Protein AF-A0A1Y5NC93-F1 (afdb_monomer)

Organism: NCBI:txid199

Structure (mmCIF, N/CA/C/O backbone):
data_AF-A0A1Y5NC93-F1
#
_entry.id   AF-A0A1Y5NC93-F1
#
loop_
_atom_site.group_PDB
_atom_site.id
_atom_site.type_symbol
_atom_site.label_atom_id
_atom_site.label_alt_id
_atom_site.label_comp_id
_atom_site.label_asym_id
_atom_site.label_entity_id
_atom_site.label_seq_id
_atom_site.pdbx_PDB_ins_code
_atom_site.Cartn_x
_atom_site.Cartn_y
_atom_site.Cartn_z
_atom_site.occupancy
_atom_site.B_iso_or_equiv
_atom_site.auth_seq_id
_atom_site.auth_comp_id
_atom_site.auth_asym_id
_atom_site.auth_atom_id
_atom_site.pdbx_PDB_model_num
ATOM 1 N N . MET A 1 1 ? -7.605 -12.395 3.137 1.00 84.75 1 MET A N 1
ATOM 2 C CA . MET A 1 1 ? -7.376 -11.177 2.322 1.00 84.75 1 MET A CA 1
ATOM 3 C C . MET A 1 1 ? -7.924 -11.419 0.935 1.00 84.75 1 MET A C 1
ATOM 5 O O . MET A 1 1 ? -7.635 -12.469 0.374 1.00 84.75 1 MET A O 1
ATOM 9 N N . LYS A 1 2 ? -8.726 -10.489 0.418 1.00 86.81 2 LYS A N 1
ATOM 10 C CA . LYS A 1 2 ? -9.238 -10.529 -0.960 1.00 86.81 2 LYS A CA 1
ATOM 11 C C . LYS A 1 2 ? -8.462 -9.517 -1.796 1.00 86.81 2 LYS A C 1
ATOM 13 O O . LYS A 1 2 ? -8.160 -8.441 -1.290 1.00 86.81 2 LYS A O 1
ATOM 18 N N . THR A 1 3 ? -8.159 -9.859 -3.044 1.00 87.06 3 THR A N 1
ATOM 19 C CA . THR A 1 3 ? -7.378 -9.010 -3.953 1.00 87.06 3 THR A CA 1
ATOM 20 C C . THR A 1 3 ? -8.184 -8.718 -5.210 1.00 87.06 3 THR A C 1
ATOM 22 O O . THR A 1 3 ? -8.740 -9.635 -5.814 1.00 87.06 3 THR A O 1
ATOM 25 N N . PHE A 1 4 ? -8.207 -7.456 -5.619 1.00 86.06 4 PHE A N 1
ATOM 26 C CA . PHE A 1 4 ? -8.817 -6.970 -6.852 1.00 86.06 4 PHE A CA 1
ATOM 27 C C . PHE A 1 4 ? -7.767 -6.206 -7.650 1.00 86.06 4 PHE A C 1
ATOM 29 O O . PHE A 1 4 ? -6.910 -5.545 -7.070 1.00 86.06 4 PHE A O 1
ATOM 36 N N . TYR A 1 5 ? -7.809 -6.297 -8.973 1.00 84.50 5 TYR A N 1
ATOM 37 C CA . TYR A 1 5 ? -6.873 -5.587 -9.835 1.00 84.50 5 TYR A CA 1
ATOM 38 C C . TYR A 1 5 ? -7.478 -5.371 -11.222 1.00 84.50 5 TYR A C 1
ATOM 40 O O . TYR A 1 5 ? -8.347 -6.135 -11.648 1.00 84.50 5 TYR A O 1
ATOM 48 N N . ASN A 1 6 ? -7.023 -4.335 -11.925 1.00 81.44 6 ASN A N 1
ATOM 49 C CA . ASN A 1 6 ? -7.376 -4.115 -13.327 1.00 81.44 6 ASN A CA 1
ATOM 50 C C . ASN A 1 6 ? -6.384 -4.813 -14.276 1.00 81.44 6 ASN A C 1
ATOM 52 O O . ASN A 1 6 ? -5.332 -5.294 -13.858 1.00 81.44 6 ASN A O 1
ATOM 56 N N . ASP A 1 7 ? -6.703 -4.869 -15.572 1.00 78.75 7 ASP A N 1
ATOM 57 C CA . ASP A 1 7 ? -5.861 -5.565 -16.554 1.00 78.75 7 ASP A CA 1
ATOM 58 C C . ASP A 1 7 ? -4.426 -5.026 -16.616 1.00 78.75 7 ASP A C 1
ATOM 60 O O . ASP A 1 7 ? -3.494 -5.813 -16.774 1.00 78.75 7 ASP A O 1
ATOM 64 N N . GLN A 1 8 ? -4.235 -3.719 -16.408 1.00 78.69 8 GLN A N 1
ATOM 65 C CA . GLN A 1 8 ? -2.906 -3.103 -16.410 1.00 78.69 8 GLN A CA 1
ATOM 66 C C . GLN A 1 8 ? -2.047 -3.519 -15.219 1.00 78.69 8 GLN A C 1
ATOM 68 O O . GLN A 1 8 ? -0.827 -3.520 -15.312 1.00 78.69 8 GLN A O 1
ATOM 73 N N . ALA A 1 9 ? -2.648 -3.922 -14.106 1.00 83.19 9 ALA A N 1
ATOM 74 C CA . ALA A 1 9 ? -1.903 -4.412 -12.957 1.00 83.19 9 ALA A CA 1
ATOM 75 C C . ALA A 1 9 ? -1.469 -5.882 -13.080 1.00 83.19 9 ALA A C 1
ATOM 77 O O . ALA A 1 9 ? -0.611 -6.314 -12.308 1.00 83.19 9 ALA A O 1
ATOM 78 N N . LYS A 1 10 ? -2.008 -6.656 -14.037 1.00 83.81 10 LYS A N 1
ATOM 79 C CA . LYS A 1 10 ? -1.714 -8.097 -14.182 1.00 83.81 10 LYS A CA 1
ATOM 80 C C . LYS A 1 10 ? -0.213 -8.421 -14.186 1.00 83.81 10 LYS A C 1
ATOM 82 O O . LYS A 1 10 ? 0.178 -9.306 -13.423 1.00 83.81 10 LYS A O 1
ATOM 87 N N . PRO A 1 11 ? 0.646 -7.727 -14.957 1.00 82.88 11 PRO A N 1
ATOM 88 C CA . PRO A 1 11 ? 2.069 -8.068 -15.001 1.00 82.88 11 PRO A CA 1
ATOM 89 C C . PRO A 1 11 ? 2.825 -7.684 -13.720 1.00 82.88 11 PRO A C 1
ATOM 91 O O . PRO A 1 11 ? 3.913 -8.198 -13.473 1.00 82.88 11 PRO A O 1
ATOM 94 N N . LEU A 1 12 ? 2.249 -6.817 -12.879 1.00 86.44 12 LEU A N 1
ATOM 95 C CA . LEU A 1 12 ? 2.847 -6.395 -11.612 1.00 86.44 12 LEU A CA 1
ATOM 96 C C . LEU A 1 12 ? 2.587 -7.391 -10.476 1.00 86.44 12 LEU A C 1
ATOM 98 O O . LEU A 1 12 ? 3.334 -7.408 -9.501 1.00 86.44 12 LEU A O 1
ATOM 102 N N . LEU A 1 13 ? 1.573 -8.258 -10.590 1.00 87.62 13 LEU A N 1
ATOM 103 C CA . LEU A 1 13 ? 1.160 -9.175 -9.515 1.00 87.62 13 LEU A CA 1
ATOM 104 C C . LEU A 1 13 ? 2.290 -10.094 -9.018 1.00 87.62 13 LEU A C 1
ATOM 106 O O . LEU A 1 13 ? 2.282 -10.511 -7.856 1.00 87.62 13 LEU A O 1
ATOM 110 N N . LYS A 1 14 ? 3.301 -10.373 -9.850 1.00 87.44 14 LYS A N 1
ATOM 111 C CA . LYS A 1 14 ? 4.488 -11.147 -9.448 1.00 87.44 14 LYS A CA 1
ATOM 112 C C . LYS A 1 14 ? 5.263 -10.514 -8.282 1.00 87.44 14 LYS A C 1
ATOM 114 O O . LYS A 1 14 ? 5.840 -11.243 -7.477 1.00 87.44 14 LYS A O 1
ATOM 119 N N . PHE A 1 15 ? 5.233 -9.188 -8.148 1.00 88.44 15 PHE A N 1
ATOM 120 C CA . PHE A 1 15 ? 5.889 -8.465 -7.053 1.00 88.44 15 PHE A CA 1
ATOM 121 C C . PHE A 1 15 ? 5.062 -8.457 -5.768 1.00 88.44 15 PHE A C 1
ATOM 123 O O . PHE A 1 15 ? 5.605 -8.351 -4.676 1.00 88.44 15 PHE A O 1
ATOM 130 N N . PHE A 1 16 ? 3.748 -8.645 -5.880 1.00 88.50 16 PHE A N 1
ATOM 131 C CA . PHE A 1 16 ? 2.821 -8.632 -4.748 1.00 88.50 16 PH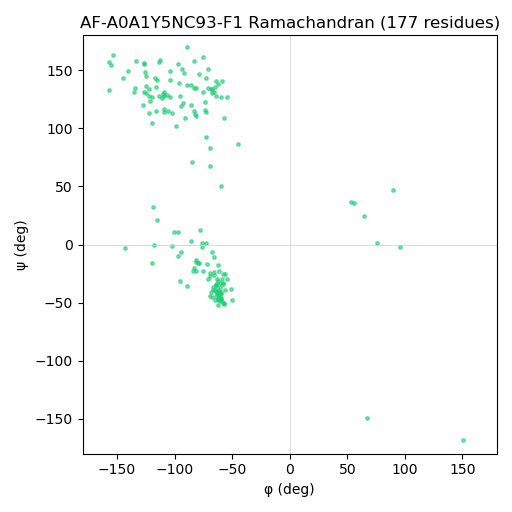E A CA 1
ATOM 132 C C . PHE A 1 16 ? 2.485 -10.033 -4.216 1.00 88.50 16 PHE A C 1
ATOM 134 O O . PHE A 1 16 ? 1.566 -10.213 -3.420 1.00 88.50 16 PHE A O 1
ATOM 141 N N . THR A 1 17 ? 3.209 -11.053 -4.668 1.00 77.06 17 THR A N 1
ATOM 142 C CA . THR A 1 17 ? 3.009 -12.450 -4.249 1.00 77.06 17 THR A CA 1
ATOM 143 C C . THR A 1 17 ? 4.248 -13.051 -3.588 1.00 77.06 17 THR A C 1
ATOM 145 O O . THR A 1 17 ? 4.144 -14.058 -2.887 1.00 77.06 17 THR A O 1
ATOM 148 N N . LYS A 1 18 ? 5.424 -12.429 -3.745 1.00 63.94 18 LYS A N 1
ATOM 149 C CA . LYS A 1 18 ? 6.681 -12.883 -3.138 1.00 63.94 18 LYS A CA 1
ATOM 150 C C . LYS A 1 18 ? 6.979 -12.088 -1.866 1.00 63.94 18 LYS A C 1
ATOM 152 O O . LYS A 1 18 ? 7.525 -11.002 -1.919 1.00 63.94 18 LYS A O 1
ATOM 157 N N . THR A 1 19 ? 6.721 -12.680 -0.704 1.00 57.53 19 THR A N 1
ATOM 158 C CA . THR A 1 19 ? 6.985 -12.088 0.627 1.00 57.53 19 THR A CA 1
ATOM 159 C C . THR A 1 19 ? 8.465 -12.021 1.036 1.00 57.53 19 THR A C 1
ATOM 161 O O . THR A 1 19 ? 8.776 -11.612 2.156 1.00 57.53 19 THR A O 1
ATOM 164 N N . LYS A 1 20 ? 9.392 -12.460 0.171 1.00 54.44 20 LYS A N 1
ATOM 165 C CA . LYS A 1 20 ? 10.770 -12.808 0.563 1.00 54.44 20 LYS A CA 1
ATOM 166 C C . LYS A 1 20 ? 11.829 -11.725 0.350 1.00 54.44 20 LYS A C 1
ATOM 168 O O . LYS A 1 20 ? 12.932 -11.929 0.849 1.00 54.44 20 LYS A O 1
ATOM 173 N N . SER A 1 21 ? 11.554 -10.612 -0.334 1.00 64.38 21 SER A N 1
ATOM 174 C CA . SER A 1 21 ? 12.546 -9.529 -0.393 1.00 64.38 21 SER A CA 1
ATOM 175 C C . SER A 1 21 ? 12.569 -8.773 0.934 1.00 64.38 21 SER A C 1
ATOM 177 O O . SER A 1 21 ? 11.528 -8.438 1.513 1.00 64.38 21 SER A O 1
ATOM 179 N N . GLU A 1 22 ? 13.763 -8.566 1.484 1.00 83.31 22 GLU A N 1
ATOM 180 C CA . GLU A 1 22 ? 13.952 -7.524 2.487 1.00 83.31 22 GLU A CA 1
ATOM 181 C C . GLU A 1 22 ? 13.643 -6.186 1.816 1.00 83.31 22 GLU A C 1
ATOM 183 O O . GLU A 1 22 ? 14.010 -6.000 0.661 1.00 83.31 22 GLU A O 1
ATOM 188 N N . LEU A 1 23 ? 12.942 -5.289 2.515 1.00 90.94 23 LEU A N 1
ATOM 189 C CA . LEU A 1 23 ? 12.752 -3.946 1.974 1.00 90.94 23 LEU A CA 1
ATOM 190 C C . LEU A 1 23 ? 14.125 -3.277 1.872 1.00 90.94 23 LEU A C 1
ATOM 192 O O . LEU A 1 23 ? 14.937 -3.439 2.783 1.00 90.94 23 LEU A O 1
ATOM 196 N N . VAL A 1 24 ? 14.401 -2.515 0.829 1.00 91.19 24 VAL A N 1
ATOM 197 C CA . VAL A 1 24 ? 15.597 -1.656 0.769 1.00 91.19 24 VAL A CA 1
ATOM 198 C C . VAL A 1 24 ? 15.266 -0.231 1.205 1.00 91.19 24 VAL A C 1
ATOM 200 O O . VAL A 1 24 ? 16.065 0.413 1.889 1.00 91.19 24 VAL A O 1
ATOM 203 N N . ASN A 1 25 ? 14.042 0.229 0.949 1.00 93.12 25 ASN A N 1
ATOM 204 C CA . ASN A 1 25 ? 13.597 1.570 1.294 1.00 93.12 25 ASN A CA 1
ATOM 205 C C . ASN A 1 25 ? 13.379 1.740 2.811 1.00 93.12 25 ASN A C 1
ATOM 207 O O . ASN A 1 25 ? 12.473 1.161 3.424 1.00 93.12 25 ASN A O 1
ATOM 211 N N . LEU A 1 26 ? 14.207 2.585 3.435 1.00 92.75 26 LEU A N 1
ATOM 212 C CA . LEU A 1 26 ? 14.193 2.820 4.884 1.00 92.75 26 LEU A CA 1
ATOM 213 C C . LEU A 1 26 ? 12.891 3.462 5.382 1.00 92.75 26 LEU A C 1
ATOM 215 O O . LEU A 1 26 ? 12.431 3.139 6.480 1.00 92.75 26 LEU A O 1
ATOM 219 N N . LYS A 1 27 ? 12.268 4.339 4.584 1.00 93.62 27 LYS A N 1
ATOM 220 C CA . LYS A 1 27 ? 10.978 4.960 4.926 1.00 93.62 27 LYS A CA 1
ATOM 221 C C . LYS A 1 27 ? 9.890 3.889 5.012 1.00 93.62 27 LYS A C 1
ATOM 223 O O . LYS A 1 27 ? 9.128 3.875 5.979 1.00 93.62 27 LYS A O 1
ATOM 228 N N . LEU A 1 28 ? 9.854 2.955 4.060 1.00 94.81 28 LEU A N 1
ATOM 229 C CA . LEU A 1 28 ? 8.912 1.832 4.088 1.00 94.81 28 LEU A CA 1
ATOM 230 C C . LEU A 1 28 ? 9.150 0.910 5.292 1.00 94.81 28 LEU A C 1
ATOM 232 O O . LEU A 1 28 ? 8.182 0.529 5.954 1.00 94.81 28 LEU A O 1
ATOM 236 N N . LYS A 1 29 ? 10.412 0.623 5.653 1.00 94.50 29 LYS A N 1
ATOM 237 C CA . LYS A 1 29 ? 10.737 -0.129 6.885 1.00 94.50 29 LYS A CA 1
ATOM 238 C C . LYS A 1 29 ? 10.174 0.546 8.134 1.00 94.50 29 LYS A C 1
ATOM 240 O O . LYS A 1 29 ? 9.477 -0.102 8.909 1.00 94.50 29 LYS A O 1
ATOM 245 N N . GLN A 1 30 ? 10.415 1.845 8.304 1.00 93.94 30 GLN A N 1
ATOM 246 C CA . GLN A 1 30 ? 9.954 2.596 9.478 1.00 93.94 30 GLN A CA 1
ATOM 247 C C . GLN A 1 30 ? 8.425 2.626 9.591 1.00 93.94 30 GLN A C 1
ATOM 249 O O . GLN A 1 30 ? 7.870 2.453 10.679 1.00 93.94 30 GLN A O 1
ATOM 254 N N . ILE A 1 31 ? 7.726 2.819 8.466 1.00 94.25 31 ILE A N 1
ATOM 255 C CA . ILE A 1 31 ? 6.259 2.765 8.430 1.00 94.25 31 ILE A CA 1
ATOM 256 C C . ILE A 1 31 ? 5.778 1.369 8.830 1.00 94.25 31 ILE A C 1
ATOM 258 O O . ILE A 1 31 ? 4.891 1.240 9.682 1.00 94.25 31 ILE A O 1
ATOM 262 N N . LEU A 1 32 ? 6.390 0.331 8.252 1.00 93.81 32 LEU A N 1
ATOM 263 C CA . LEU A 1 32 ? 6.057 -1.049 8.565 1.00 93.81 32 LEU A CA 1
ATOM 264 C C . LEU A 1 32 ? 6.283 -1.325 10.051 1.00 93.81 32 LEU A C 1
ATOM 266 O O . LEU A 1 32 ? 5.397 -1.879 10.683 1.00 93.81 32 LEU A O 1
ATOM 270 N N . GLU A 1 33 ? 7.400 -0.914 10.648 1.00 93.38 33 GLU A N 1
ATOM 271 C CA . GLU A 1 33 ? 7.701 -1.084 12.077 1.00 93.38 33 GLU A CA 1
ATOM 272 C C . GLU A 1 33 ? 6.677 -0.396 12.990 1.00 93.38 33 GLU A C 1
ATOM 274 O O . GLU A 1 33 ? 6.198 -1.027 13.940 1.00 93.38 33 GLU A O 1
ATOM 279 N N . GLY A 1 34 ? 6.262 0.830 12.658 1.00 92.75 34 GLY A N 1
ATOM 280 C CA . GLY A 1 34 ? 5.284 1.596 13.437 1.00 92.75 34 GLY A CA 1
ATOM 281 C C . GLY A 1 34 ? 3.901 0.939 13.519 1.00 92.75 34 GLY A C 1
ATOM 282 O O . GLY A 1 34 ? 3.275 0.934 14.585 1.00 92.75 34 GLY A O 1
ATOM 283 N N . GLY A 1 35 ? 3.433 0.338 12.423 1.00 91.81 35 GLY A N 1
ATOM 284 C CA . GLY A 1 35 ? 2.131 -0.331 12.359 1.00 91.81 35 GLY A CA 1
ATOM 285 C C . GLY A 1 35 ? 0.941 0.629 12.483 1.00 91.81 35 GLY A C 1
ATOM 286 O O . GLY A 1 35 ? 1.008 1.788 12.073 1.00 91.81 35 GLY A O 1
ATOM 287 N N . PHE A 1 36 ? -0.159 0.136 13.057 1.00 93.88 36 PHE A N 1
ATOM 288 C CA . PHE A 1 36 ? -1.471 0.788 13.002 1.00 93.88 36 PHE A CA 1
ATOM 289 C C . PHE A 1 36 ? -1.967 1.277 14.361 1.00 93.88 36 PHE A C 1
ATOM 291 O O . PHE A 1 36 ? -1.579 0.763 15.413 1.00 93.88 36 PHE A O 1
ATOM 298 N N . ILE A 1 37 ? -2.868 2.252 14.330 1.00 91.50 37 ILE A N 1
ATOM 299 C CA . ILE A 1 37 ? -3.677 2.674 15.469 1.00 91.50 37 ILE A CA 1
ATOM 300 C C . ILE A 1 37 ? -5.128 2.853 15.025 1.00 91.50 37 ILE A C 1
ATOM 302 O O . ILE A 1 37 ? -5.395 3.507 14.018 1.00 91.50 37 ILE A O 1
ATOM 306 N N . SER A 1 38 ? -6.052 2.275 15.792 1.00 90.00 38 SER A N 1
ATOM 307 C CA . SER A 1 38 ? -7.483 2.532 15.637 1.00 90.00 38 SER A CA 1
ATOM 308 C C . SER A 1 38 ? -7.883 3.776 16.439 1.00 90.00 38 SER A C 1
ATOM 310 O O . SER A 1 38 ? -7.407 4.007 17.560 1.00 90.00 38 SER A O 1
ATOM 312 N N . LYS A 1 39 ? -8.717 4.611 15.827 1.00 88.38 39 LYS A N 1
ATOM 313 C CA . LYS A 1 39 ? -9.325 5.820 16.381 1.00 88.38 39 LYS A CA 1
ATOM 314 C C . LYS A 1 39 ? -10.820 5.806 16.035 1.00 88.38 39 LYS A C 1
ATOM 316 O O . LYS A 1 39 ? -11.194 5.190 15.042 1.00 88.38 39 LYS A O 1
ATOM 321 N N . PRO A 1 40 ? -11.670 6.541 16.772 1.00 84.81 40 PRO A N 1
ATOM 322 C CA . PRO A 1 40 ? -13.076 6.703 16.394 1.00 84.81 40 PRO A CA 1
ATOM 323 C C . PRO A 1 40 ? -13.273 7.222 14.962 1.00 84.81 40 PRO A C 1
ATOM 325 O O . PRO A 1 40 ? -14.276 6.916 14.329 1.00 84.81 40 PRO A O 1
ATOM 328 N N . GLU A 1 41 ? -12.327 8.012 14.449 1.00 86.38 41 GLU A N 1
ATOM 329 C CA . GLU A 1 41 ? -12.380 8.591 13.107 1.00 86.38 41 GLU A CA 1
ATOM 330 C C . GLU A 1 41 ? -11.931 7.636 11.988 1.00 86.38 41 GLU A C 1
ATOM 332 O O . GLU A 1 41 ? -12.187 7.929 10.818 1.00 86.38 41 GLU A O 1
ATOM 337 N N . GLY A 1 42 ? -1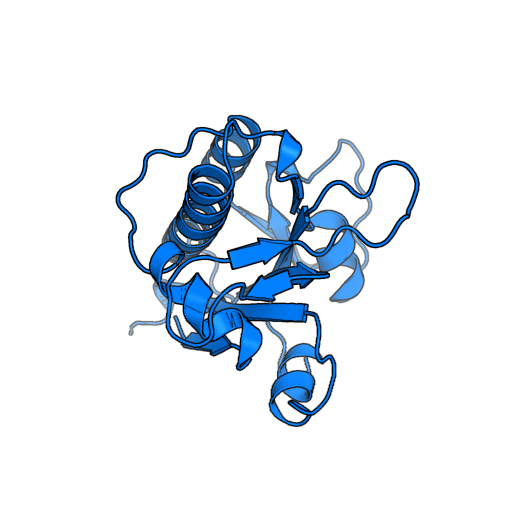1.257 6.529 12.319 1.00 88.62 42 GLY A N 1
ATOM 338 C CA . GLY A 1 42 ? -10.706 5.597 11.337 1.00 88.62 42 GLY A CA 1
ATOM 339 C C . GLY A 1 42 ? -9.448 4.864 11.803 1.00 88.62 42 GLY A C 1
ATOM 340 O O . GLY A 1 42 ? -9.054 4.912 12.972 1.00 88.62 42 GLY A O 1
ATOM 341 N N . ILE A 1 43 ? -8.790 4.196 10.858 1.00 90.44 43 ILE A N 1
ATOM 342 C CA . ILE A 1 43 ? -7.556 3.442 11.097 1.00 90.44 43 ILE A CA 1
ATOM 343 C C . ILE A 1 43 ? -6.401 4.174 10.435 1.00 90.44 43 ILE A C 1
ATOM 345 O O . ILE A 1 43 ? -6.435 4.487 9.247 1.00 90.44 43 ILE A O 1
ATOM 349 N N . PHE A 1 44 ? -5.347 4.427 11.206 1.00 92.00 44 PHE A N 1
ATOM 350 C CA . PHE A 1 44 ? -4.218 5.231 10.754 1.00 92.00 44 PHE A CA 1
ATOM 351 C C . PHE A 1 44 ? -2.890 4.504 10.920 1.00 92.00 44 PHE A C 1
ATOM 353 O O . PHE A 1 44 ? -2.685 3.741 11.871 1.00 92.00 44 PHE A O 1
ATOM 360 N N . LEU A 1 45 ? -1.952 4.791 10.020 1.00 93.44 45 LEU A N 1
ATOM 361 C CA . LEU A 1 45 ? -0.548 4.448 10.214 1.00 93.44 45 LEU A CA 1
ATOM 362 C C . LEU A 1 45 ? 0.014 5.289 11.360 1.00 93.44 45 LEU A C 1
ATOM 364 O O . LEU A 1 45 ? -0.109 6.514 11.355 1.00 93.44 45 LEU A O 1
ATOM 368 N N . LYS A 1 46 ? 0.688 4.667 12.332 1.00 92.31 46 LYS A N 1
ATOM 369 C CA . LYS A 1 46 ? 1.279 5.424 13.452 1.00 92.31 46 LYS A CA 1
ATOM 370 C C . LYS A 1 46 ? 2.306 6.450 12.975 1.00 92.31 46 LYS A C 1
ATOM 372 O O . LYS A 1 46 ? 2.370 7.545 13.525 1.00 92.31 46 LYS A O 1
ATOM 377 N N . SER A 1 47 ? 3.073 6.107 11.942 1.00 89.94 47 SER A N 1
ATOM 378 C CA . SER A 1 47 ? 4.080 6.976 11.321 1.00 89.94 47 SER A CA 1
ATOM 379 C C . SER A 1 47 ? 3.487 8.212 10.636 1.00 89.94 47 SER A C 1
ATOM 381 O O . SER A 1 47 ? 4.178 9.218 10.504 1.00 89.94 47 SER A O 1
ATOM 383 N N . ALA A 1 48 ? 2.216 8.167 10.228 1.00 84.00 48 ALA A N 1
ATOM 384 C CA . ALA A 1 48 ? 1.537 9.290 9.588 1.00 84.00 48 ALA A CA 1
ATOM 385 C C . ALA A 1 48 ? 1.041 10.355 10.583 1.00 84.00 48 ALA A C 1
ATOM 387 O O . ALA A 1 48 ? 0.723 11.483 10.200 1.00 84.00 48 ALA A O 1
ATOM 388 N N . ILE A 1 49 ? 0.968 10.028 11.876 1.00 84.81 49 ILE A N 1
ATOM 389 C CA . ILE A 1 49 ? 0.367 10.911 12.876 1.00 84.81 49 ILE A CA 1
ATOM 390 C C . ILE A 1 49 ? 1.369 11.973 13.321 1.00 84.81 49 ILE A C 1
ATOM 392 O O . ILE A 1 49 ? 2.337 11.705 14.032 1.00 84.81 49 ILE A O 1
ATOM 396 N N . ARG A 1 50 ? 1.082 13.227 12.969 1.00 83.06 50 ARG A N 1
ATOM 397 C CA . ARG A 1 50 ? 1.836 14.390 13.447 1.00 83.06 50 ARG A CA 1
ATOM 398 C C . ARG A 1 50 ? 1.349 14.853 14.821 1.00 83.06 50 ARG A C 1
ATOM 400 O O . ARG A 1 50 ? 0.204 14.643 15.229 1.00 83.06 50 ARG A O 1
ATOM 407 N N . LYS A 1 51 ? 2.212 15.567 15.546 1.00 78.81 51 LYS A N 1
ATOM 408 C CA . LYS A 1 51 ? 1.831 16.229 16.803 1.00 78.81 51 LYS A CA 1
ATOM 409 C C . LYS A 1 51 ? 0.707 17.238 16.525 1.00 78.81 51 LYS A C 1
ATOM 411 O O . LYS A 1 51 ? 0.877 18.114 15.685 1.00 78.81 51 LYS A O 1
ATOM 416 N N . ARG A 1 52 ? -0.406 17.142 17.268 1.00 77.44 52 ARG A N 1
ATOM 417 C CA . ARG A 1 52 ? -1.636 17.951 17.084 1.00 77.44 52 ARG A CA 1
ATOM 418 C C . ARG A 1 52 ? -2.360 17.712 15.750 1.00 77.44 52 ARG A C 1
ATOM 420 O O . ARG A 1 52 ? -3.085 18.595 15.295 1.00 77.44 52 ARG A O 1
ATOM 427 N N . GLN A 1 53 ? -2.179 16.540 15.138 1.00 82.62 53 GLN A N 1
ATOM 428 C CA . GLN A 1 53 ? -2.949 16.152 13.961 1.00 82.62 53 GLN A CA 1
ATOM 429 C C . GLN A 1 53 ? -4.450 16.259 14.257 1.00 82.62 53 GLN A C 1
ATOM 431 O O . GLN A 1 53 ? -4.929 15.719 15.256 1.00 82.62 53 GLN A O 1
ATOM 436 N N . LYS A 1 54 ? -5.177 16.980 13.400 1.00 78.88 54 LYS A N 1
ATOM 437 C CA . LYS A 1 54 ? -6.640 17.008 13.437 1.00 78.88 54 LYS A CA 1
ATOM 438 C C . LYS A 1 54 ? -7.159 15.792 12.680 1.00 78.88 54 LYS A C 1
ATOM 440 O O . LYS A 1 54 ? -6.663 15.498 11.593 1.00 78.88 54 LYS A O 1
ATOM 445 N N . PHE A 1 55 ? -8.137 15.120 13.269 1.00 81.75 55 PHE A N 1
ATOM 446 C CA . PHE A 1 55 ? -8.853 14.012 12.656 1.00 81.75 55 PHE A CA 1
ATOM 447 C C . PHE A 1 55 ? -10.282 14.477 12.384 1.00 81.75 55 PHE A C 1
ATOM 449 O O . PHE A 1 55 ? -10.943 15.004 13.278 1.00 81.75 55 PHE A O 1
ATOM 456 N N . GLU A 1 56 ? -10.733 14.341 11.141 1.00 79.19 56 GLU A N 1
ATOM 457 C CA . GLU A 1 56 ? -12.134 14.548 10.787 1.00 79.19 56 GLU A CA 1
ATOM 458 C C . GLU A 1 56 ? -12.888 13.227 10.925 1.00 79.19 56 GLU A C 1
ATOM 460 O O . GLU A 1 56 ? -12.393 12.182 10.499 1.00 79.19 56 GLU A O 1
ATOM 465 N N . GLN A 1 57 ? -14.087 13.272 11.503 1.00 73.25 57 GLN A N 1
ATOM 466 C CA . GLN A 1 57 ? -14.902 12.078 11.710 1.00 73.25 57 GLN A CA 1
ATOM 467 C C . GLN A 1 57 ? -15.386 11.481 10.386 1.00 73.25 57 GLN A C 1
ATOM 469 O O . GLN A 1 57 ? -15.931 12.192 9.542 1.00 73.25 57 GLN A O 1
ATOM 474 N N . ASN A 1 58 ? -15.250 10.156 10.267 1.00 63.91 58 ASN A N 1
ATOM 475 C CA . ASN A 1 58 ? -15.951 9.303 9.303 1.00 63.91 58 ASN A CA 1
ATOM 476 C C . ASN A 1 58 ? -15.844 9.729 7.829 1.00 63.91 58 ASN A C 1
ATOM 478 O O . ASN A 1 58 ? -16.797 9.569 7.068 1.00 63.91 58 ASN A O 1
ATOM 482 N N . LYS A 1 59 ? -14.684 10.242 7.400 1.00 70.06 59 LYS A N 1
ATOM 483 C CA . LYS A 1 59 ? -14.412 10.539 5.985 1.00 70.06 59 LYS A CA 1
ATOM 484 C C . LYS A 1 59 ? -13.269 9.684 5.448 1.00 70.06 59 LYS A C 1
ATOM 486 O O . LYS A 1 59 ? -12.116 9.912 5.814 1.00 70.06 59 LYS A O 1
ATOM 491 N N . THR A 1 60 ? -13.568 8.808 4.485 1.00 72.25 60 THR A N 1
ATOM 492 C CA . THR A 1 60 ? -12.572 8.031 3.721 1.00 72.25 60 THR A CA 1
ATOM 493 C C . THR A 1 60 ? -11.475 8.931 3.138 1.00 72.25 60 THR A C 1
ATOM 495 O O . THR A 1 60 ? -10.295 8.600 3.199 1.00 72.25 60 THR A O 1
ATOM 498 N N . GLN A 1 61 ? -11.831 10.132 2.669 1.00 72.62 61 GLN A N 1
ATOM 499 C CA . GLN A 1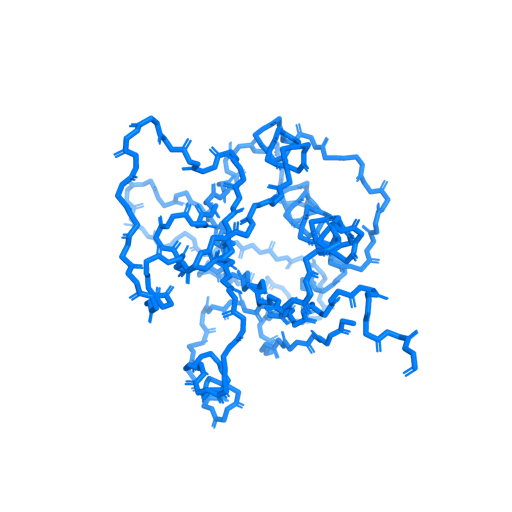 61 ? -10.872 11.106 2.136 1.00 72.62 61 GLN A CA 1
ATOM 500 C C . GLN A 1 61 ? -9.867 11.624 3.183 1.00 72.62 61 GLN A C 1
ATOM 502 O O . GLN A 1 61 ? -8.714 11.895 2.842 1.00 72.62 61 GLN A O 1
ATOM 507 N N . ASN A 1 62 ? -10.277 11.758 4.450 1.00 77.25 62 ASN A N 1
ATOM 508 C CA . ASN A 1 62 ? -9.372 12.159 5.529 1.00 77.25 62 ASN A CA 1
ATOM 509 C C . ASN A 1 62 ? -8.356 11.043 5.817 1.00 77.25 62 ASN A C 1
ATOM 511 O O . ASN A 1 62 ? -7.161 11.309 5.919 1.00 77.25 62 ASN A O 1
ATOM 515 N N . GLU A 1 63 ? -8.809 9.788 5.875 1.00 80.75 63 GLU A N 1
ATOM 516 C CA . GLU A 1 63 ? -7.909 8.635 5.998 1.00 80.75 63 GLU A CA 1
ATOM 517 C C . GLU A 1 63 ? -6.965 8.515 4.804 1.00 80.75 63 GLU A C 1
ATOM 519 O O . GLU A 1 63 ? -5.774 8.330 5.019 1.00 80.75 63 GLU A O 1
ATOM 524 N N . TRP A 1 64 ? -7.440 8.704 3.567 1.00 79.00 64 TRP A N 1
ATOM 525 C CA . TRP A 1 64 ? -6.561 8.731 2.392 1.00 79.00 64 TRP A CA 1
ATOM 526 C C . TRP A 1 64 ? -5.490 9.802 2.515 1.00 79.00 64 TRP A C 1
ATOM 528 O O . TRP A 1 64 ? -4.317 9.499 2.357 1.00 79.00 64 TRP A O 1
ATOM 538 N N . SER A 1 65 ? -5.883 11.033 2.839 1.00 78.06 65 SER A N 1
ATOM 539 C CA . SER A 1 65 ? -4.945 12.157 2.915 1.00 78.06 65 SER A CA 1
ATOM 540 C C . SER A 1 65 ? -3.872 11.947 3.985 1.00 78.06 65 SER A C 1
ATOM 542 O O . SER A 1 65 ? -2.754 12.433 3.843 1.00 78.06 65 SER A O 1
ATOM 544 N N . LEU A 1 66 ? -4.204 11.240 5.069 1.00 84.12 66 LEU A N 1
ATOM 545 C CA . LEU A 1 66 ? -3.271 10.971 6.161 1.00 84.12 66 LEU A CA 1
ATOM 546 C C . LEU A 1 66 ? -2.459 9.691 5.948 1.00 84.12 66 LEU A C 1
ATOM 548 O O . LEU A 1 66 ? -1.288 9.663 6.306 1.00 84.12 66 LEU A O 1
ATOM 552 N N . ASN A 1 67 ? -3.043 8.651 5.359 1.00 90.50 67 ASN A N 1
ATOM 553 C CA . ASN A 1 67 ? -2.398 7.353 5.166 1.00 90.50 67 ASN A CA 1
ATOM 554 C C . ASN A 1 67 ? -1.854 7.139 3.747 1.00 90.50 67 ASN A C 1
ATOM 556 O O . ASN A 1 67 ? -1.510 6.009 3.400 1.00 90.50 67 ASN A O 1
ATOM 560 N N . GLU A 1 68 ? -1.798 8.173 2.911 1.00 91.25 68 GLU A N 1
ATOM 561 C CA . GLU A 1 68 ? -1.170 8.076 1.598 1.00 91.25 68 GLU A CA 1
ATOM 562 C C . GLU A 1 68 ? 0.353 8.020 1.741 1.00 91.25 68 GLU A C 1
ATOM 564 O O . GLU A 1 68 ? 1.000 8.911 2.297 1.00 91.25 68 GLU A O 1
ATOM 569 N N . ILE A 1 69 ? 0.931 6.954 1.201 1.00 92.38 69 ILE A N 1
ATOM 570 C CA . ILE A 1 69 ? 2.368 6.797 1.043 1.00 92.38 69 ILE A CA 1
ATOM 571 C C . ILE A 1 69 ? 2.660 6.914 -0.442 1.00 92.38 69 ILE A C 1
ATOM 573 O O . ILE A 1 69 ? 2.231 6.077 -1.234 1.00 92.38 69 ILE A O 1
ATOM 577 N N . VAL A 1 70 ? 3.422 7.942 -0.795 1.00 90.94 70 VAL A N 1
ATOM 578 C CA . VAL A 1 70 ? 4.004 8.080 -2.128 1.00 90.94 70 VAL A CA 1
ATOM 579 C C . VAL A 1 70 ? 5.425 7.530 -2.087 1.00 90.94 70 VAL A C 1
ATOM 581 O O . VAL A 1 70 ? 6.209 7.895 -1.196 1.00 90.94 70 VAL A O 1
ATOM 584 N N . VAL A 1 71 ? 5.720 6.622 -3.011 1.00 90.81 71 VAL A N 1
ATOM 585 C CA . VAL A 1 71 ? 7.040 6.016 -3.215 1.00 90.81 71 VAL A CA 1
ATOM 586 C C . VAL A 1 71 ? 7.463 6.327 -4.634 1.00 90.81 71 VAL A C 1
ATOM 588 O O . VAL A 1 71 ? 6.728 5.995 -5.560 1.00 90.81 71 VAL A O 1
ATOM 591 N N . PHE A 1 72 ? 8.614 6.962 -4.800 1.00 89.00 72 PHE A N 1
ATOM 592 C CA . PHE A 1 72 ? 9.114 7.350 -6.112 1.00 89.00 72 PHE A CA 1
ATOM 593 C C . PHE A 1 72 ? 10.093 6.309 -6.659 1.00 89.00 72 PHE A C 1
ATOM 595 O O . PHE A 1 72 ? 10.937 5.812 -5.920 1.00 89.00 72 PHE A O 1
ATOM 602 N N . GLU A 1 73 ? 10.016 6.003 -7.954 1.00 87.88 73 GLU A N 1
ATOM 603 C CA . GLU A 1 73 ? 10.953 5.089 -8.626 1.00 87.88 73 GLU A CA 1
ATOM 604 C C . GLU A 1 73 ? 12.397 5.606 -8.543 1.00 87.88 73 GLU A C 1
ATOM 606 O O . GLU A 1 73 ? 13.320 4.815 -8.389 1.00 87.88 73 GLU A O 1
ATOM 611 N N . SER A 1 74 ? 12.599 6.930 -8.558 1.00 86.50 74 SER A N 1
ATOM 612 C CA . SER A 1 74 ? 13.928 7.551 -8.437 1.00 86.50 74 SER A CA 1
ATOM 613 C C . SER A 1 74 ? 14.608 7.337 -7.081 1.00 86.50 74 SER A C 1
ATOM 615 O O . SER A 1 74 ? 15.792 7.637 -6.945 1.00 86.50 74 SER A O 1
ATOM 617 N N . GLU A 1 75 ? 13.889 6.820 -6.078 1.00 89.56 75 GLU A N 1
ATOM 618 C CA . GLU A 1 75 ? 14.470 6.405 -4.794 1.00 89.56 75 GLU A CA 1
ATOM 619 C C . GLU A 1 75 ? 15.221 5.060 -4.889 1.00 89.56 75 GLU A C 1
ATOM 621 O O . GLU A 1 75 ? 15.785 4.622 -3.886 1.00 89.56 75 GLU A O 1
ATOM 626 N N . TYR A 1 76 ? 15.228 4.407 -6.058 1.00 88.88 76 TYR A N 1
ATOM 627 C CA . TYR A 1 76 ? 15.771 3.063 -6.277 1.00 88.88 76 TYR A CA 1
ATOM 628 C C . TYR A 1 76 ? 16.782 3.042 -7.424 1.00 88.88 76 TYR A C 1
ATOM 630 O O . TYR A 1 76 ? 16.743 3.872 -8.333 1.00 88.88 76 TYR A O 1
ATOM 638 N N . GLU A 1 77 ? 17.678 2.053 -7.411 1.00 87.19 77 GLU A N 1
ATOM 639 C CA . GLU A 1 77 ? 18.688 1.898 -8.467 1.00 87.19 77 GLU A CA 1
ATOM 640 C C . GLU A 1 77 ? 18.083 1.429 -9.798 1.00 87.19 77 GLU A C 1
ATOM 642 O O . GLU A 1 77 ? 18.615 1.718 -10.871 1.00 87.19 77 GLU A O 1
ATOM 647 N N . ASN A 1 78 ? 16.984 0.674 -9.739 1.00 84.50 78 ASN A N 1
ATOM 648 C CA . ASN A 1 78 ? 16.300 0.141 -10.910 1.00 84.50 78 ASN A CA 1
ATOM 649 C C . ASN A 1 78 ? 14.807 -0.093 -10.641 1.00 84.50 78 ASN A C 1
ATOM 651 O O . ASN A 1 78 ? 14.354 -0.189 -9.499 1.00 84.50 78 ASN A O 1
ATOM 655 N N . CYS A 1 79 ? 14.045 -0.229 -11.726 1.00 83.62 79 CYS A N 1
ATOM 656 C CA . CYS A 1 79 ? 12.600 -0.387 -11.662 1.00 83.62 79 CYS A CA 1
ATOM 657 C C . CYS A 1 79 ? 12.179 -1.693 -10.967 1.00 83.62 79 CYS A C 1
ATOM 659 O O . CYS A 1 79 ? 11.227 -1.694 -10.193 1.00 83.62 79 CYS A O 1
ATOM 661 N N . GLU A 1 80 ? 12.886 -2.805 -11.190 1.00 86.12 80 GLU A N 1
ATOM 662 C CA . GLU A 1 80 ? 12.529 -4.101 -10.605 1.00 86.12 80 GLU A CA 1
ATOM 663 C C . GLU A 1 80 ? 12.614 -4.082 -9.075 1.00 86.12 80 GLU A C 1
ATOM 665 O O . GLU A 1 80 ? 11.712 -4.587 -8.400 1.00 86.12 80 GLU A O 1
ATOM 670 N N . GLU A 1 81 ? 13.647 -3.442 -8.529 1.00 88.38 81 GLU A N 1
ATOM 671 C CA . GLU A 1 81 ? 13.790 -3.203 -7.095 1.00 88.38 81 GLU A CA 1
ATOM 672 C C . GLU A 1 81 ? 12.636 -2.354 -6.554 1.00 88.38 81 GLU A C 1
ATOM 674 O O . GLU A 1 81 ? 12.006 -2.742 -5.571 1.00 88.38 81 GLU A O 1
ATOM 679 N N . TYR A 1 82 ? 12.282 -1.269 -7.246 1.00 90.38 82 TYR A N 1
ATOM 680 C CA . TYR A 1 82 ? 11.153 -0.412 -6.884 1.00 90.38 82 TYR A CA 1
ATOM 681 C C . TYR A 1 82 ? 9.817 -1.175 -6.807 1.00 90.38 82 TYR A C 1
ATOM 683 O O . TYR A 1 82 ? 9.124 -1.112 -5.786 1.00 90.38 82 TYR A O 1
ATOM 691 N N . PHE A 1 83 ? 9.446 -1.942 -7.841 1.00 89.75 83 PHE A N 1
ATOM 692 C CA . PHE A 1 83 ? 8.198 -2.718 -7.803 1.00 89.75 83 PHE A CA 1
ATOM 693 C C . PHE A 1 83 ? 8.243 -3.837 -6.763 1.00 89.75 83 PHE A C 1
ATOM 695 O O . PHE A 1 83 ? 7.229 -4.097 -6.109 1.00 89.75 83 PHE A O 1
ATOM 702 N N . SER A 1 84 ? 9.402 -4.480 -6.590 1.00 90.38 84 SER A N 1
ATOM 703 C CA . SER A 1 84 ? 9.626 -5.496 -5.558 1.00 90.38 84 SER A CA 1
ATOM 704 C C . SER A 1 84 ? 9.409 -4.926 -4.157 1.00 90.38 84 SER A C 1
ATOM 706 O O . SER A 1 84 ? 8.677 -5.529 -3.370 1.00 90.38 84 SER A O 1
ATOM 708 N N . ASP A 1 85 ? 9.965 -3.752 -3.852 1.00 92.75 85 ASP A N 1
ATOM 709 C CA . ASP A 1 85 ? 9.821 -3.110 -2.544 1.00 92.75 85 ASP A CA 1
ATOM 710 C C . ASP A 1 85 ? 8.385 -2.658 -2.283 1.00 92.75 85 ASP A C 1
ATOM 712 O O . ASP A 1 85 ? 7.839 -2.949 -1.216 1.00 92.75 85 ASP A O 1
ATOM 716 N N . VAL A 1 86 ? 7.734 -2.020 -3.263 1.00 93.31 86 VAL A N 1
ATOM 717 C CA . VAL A 1 86 ? 6.320 -1.620 -3.156 1.00 93.31 86 VAL A CA 1
ATOM 718 C C . VAL A 1 86 ? 5.429 -2.844 -2.928 1.00 93.31 86 VAL A C 1
ATOM 720 O O . VAL A 1 86 ? 4.599 -2.846 -2.013 1.00 93.31 86 VAL A O 1
ATOM 723 N N . GLY A 1 87 ? 5.622 -3.905 -3.715 1.00 93.19 87 GLY A N 1
ATOM 724 C CA . GLY A 1 87 ? 4.863 -5.148 -3.599 1.00 93.19 87 GLY A CA 1
ATOM 725 C C . GLY A 1 87 ? 5.057 -5.830 -2.246 1.00 93.19 87 GLY A C 1
ATOM 726 O O . GLY A 1 87 ? 4.083 -6.089 -1.530 1.00 93.19 87 GLY A O 1
ATOM 727 N N . SER A 1 88 ? 6.312 -6.049 -1.849 1.00 93.38 88 SER A N 1
ATOM 728 C CA . SER A 1 88 ? 6.661 -6.638 -0.553 1.00 93.38 88 SER A CA 1
ATOM 729 C C . SER A 1 88 ? 6.159 -5.809 0.619 1.00 93.38 88 SER A C 1
ATOM 731 O O . SER A 1 88 ? 5.667 -6.374 1.598 1.00 93.38 88 SER A O 1
ATOM 733 N N . PHE A 1 89 ? 6.251 -4.481 0.540 1.00 94.88 89 PHE A N 1
ATOM 734 C CA . PHE A 1 89 ? 5.776 -3.595 1.596 1.00 94.88 89 PHE A CA 1
ATOM 735 C C . PHE A 1 89 ? 4.273 -3.749 1.800 1.00 94.88 89 PHE A C 1
ATOM 737 O O . PHE A 1 89 ? 3.838 -3.948 2.932 1.00 94.88 89 PHE A O 1
ATOM 744 N N . VAL A 1 90 ? 3.484 -3.734 0.724 1.00 93.88 90 VAL A N 1
ATOM 745 C CA . VAL A 1 90 ? 2.020 -3.849 0.799 1.00 93.88 90 VAL A CA 1
ATOM 746 C C . VAL A 1 90 ? 1.598 -5.191 1.393 1.00 93.88 90 VAL A C 1
ATOM 748 O O . VAL A 1 90 ? 0.745 -5.220 2.282 1.00 93.88 90 VAL A O 1
ATOM 751 N N . VAL A 1 91 ? 2.228 -6.293 0.976 1.00 92.69 91 VAL A N 1
ATOM 752 C CA . VAL A 1 91 ? 1.918 -7.625 1.521 1.00 92.69 91 VAL A CA 1
ATOM 753 C C . VAL A 1 91 ? 2.288 -7.713 3.002 1.00 92.69 91 VAL A C 1
ATOM 755 O O . VAL A 1 91 ? 1.464 -8.120 3.820 1.00 92.69 91 VAL A O 1
ATOM 758 N N . LYS A 1 92 ? 3.493 -7.265 3.376 1.00 93.75 92 LYS A N 1
ATOM 759 C CA . LYS A 1 92 ? 3.937 -7.267 4.779 1.00 93.75 92 LYS A CA 1
ATOM 760 C C . LYS A 1 92 ? 3.082 -6.353 5.651 1.00 93.75 92 LYS A C 1
ATOM 762 O O . LYS A 1 92 ? 2.819 -6.679 6.806 1.00 93.75 92 LYS A O 1
ATOM 767 N N . LEU A 1 93 ? 2.636 -5.221 5.114 1.00 93.56 93 LEU A N 1
ATOM 768 C CA . LEU A 1 93 ? 1.762 -4.289 5.813 1.00 93.56 93 LEU A CA 1
ATOM 769 C C . LEU A 1 93 ? 0.369 -4.891 6.033 1.00 93.56 93 LEU A C 1
ATOM 771 O O . LEU A 1 93 ? -0.173 -4.770 7.132 1.00 93.56 93 LEU A O 1
ATOM 775 N N . ALA A 1 94 ? -0.174 -5.595 5.034 1.00 92.50 94 ALA A N 1
ATOM 776 C CA . ALA A 1 94 ? -1.412 -6.357 5.167 1.00 92.50 94 ALA A CA 1
ATOM 777 C C . ALA A 1 94 ? -1.285 -7.444 6.243 1.00 92.50 94 ALA A C 1
ATOM 779 O O . ALA A 1 94 ? -2.137 -7.531 7.124 1.00 92.50 94 ALA A O 1
ATOM 780 N N . ASP A 1 95 ? -0.212 -8.237 6.220 1.00 91.38 95 ASP A N 1
ATOM 781 C CA . ASP A 1 95 ? 0.039 -9.270 7.232 1.00 91.38 95 ASP A CA 1
ATOM 782 C C . ASP A 1 95 ? 0.170 -8.657 8.632 1.00 91.38 95 ASP A C 1
ATOM 784 O O . ASP A 1 95 ? -0.451 -9.132 9.587 1.00 91.38 95 ASP A O 1
ATOM 788 N N . LYS A 1 96 ? 0.886 -7.533 8.748 1.00 92.38 96 LYS A N 1
ATOM 789 C CA . LYS A 1 96 ? 1.000 -6.795 10.006 1.00 92.38 96 LYS A CA 1
ATOM 790 C C . LYS A 1 96 ? -0.353 -6.294 10.504 1.00 92.38 96 LYS A C 1
ATOM 792 O O . LYS A 1 96 ? -0.613 -6.390 11.704 1.00 92.38 96 LYS A O 1
ATOM 797 N N . PHE A 1 97 ? -1.225 -5.815 9.614 1.00 93.00 97 PHE A N 1
ATOM 798 C CA . PHE A 1 97 ? -2.592 -5.443 9.976 1.00 93.00 97 PHE A CA 1
ATOM 799 C C . PHE A 1 97 ? -3.377 -6.638 10.521 1.00 93.00 97 PHE A C 1
ATOM 801 O O . PHE A 1 97 ? -3.985 -6.511 11.583 1.00 93.00 97 PHE A O 1
ATOM 808 N N . ARG A 1 98 ? -3.306 -7.811 9.869 1.00 90.81 98 ARG A N 1
ATOM 809 C CA . ARG A 1 98 ? -4.012 -9.016 10.349 1.00 90.81 98 ARG A CA 1
ATOM 810 C C . ARG A 1 98 ? -3.632 -9.368 11.779 1.00 90.81 98 ARG A C 1
ATOM 812 O O . ARG A 1 98 ? -4.497 -9.720 12.565 1.00 90.81 98 ARG A O 1
ATOM 819 N N . THR A 1 99 ? -2.355 -9.204 12.119 1.00 90.56 99 THR A N 1
ATOM 820 C CA . THR A 1 99 ? -1.822 -9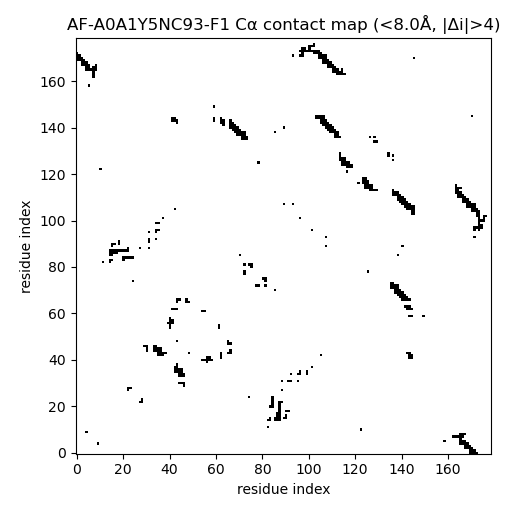.476 13.464 1.00 90.56 99 THR A CA 1
ATOM 821 C C . THR A 1 99 ? -1.960 -8.312 14.454 1.00 90.56 99 THR A C 1
ATOM 823 O O . THR A 1 99 ? -1.479 -8.409 15.580 1.00 90.56 99 THR A O 1
ATOM 826 N N . SER A 1 100 ? -2.579 -7.191 14.065 1.00 89.06 100 SER A N 1
ATOM 827 C CA . SER A 1 100 ? -2.615 -5.968 14.884 1.00 89.06 100 SER A CA 1
ATOM 828 C C . SER A 1 100 ? -3.635 -5.996 16.028 1.00 89.06 100 SER A C 1
ATOM 830 O O . SER A 1 100 ? -3.560 -5.155 16.923 1.00 89.06 100 SER A O 1
ATOM 832 N N . GLY A 1 101 ? -4.590 -6.931 15.999 1.00 86.56 101 GLY A N 1
ATOM 833 C CA . GLY A 1 101 ? -5.683 -7.018 16.973 1.00 86.56 101 GLY A CA 1
ATOM 834 C C . GLY A 1 101 ? -6.799 -5.979 16.784 1.00 86.56 101 GLY A C 1
ATOM 835 O O . GLY A 1 101 ? -7.747 -5.974 17.563 1.00 86.56 101 GLY A O 1
ATOM 836 N N . ILE A 1 102 ? -6.717 -5.121 15.761 1.00 89.19 102 ILE A N 1
ATOM 837 C CA . ILE A 1 102 ? -7.816 -4.237 15.331 1.00 89.19 102 ILE A CA 1
ATOM 838 C C . ILE A 1 102 ? -8.920 -5.123 14.746 1.00 89.19 102 ILE A C 1
ATOM 840 O O . ILE A 1 102 ? -8.598 -6.032 14.001 1.00 89.19 102 ILE A O 1
ATOM 844 N N . SER A 1 103 ? -10.189 -4.933 15.101 1.00 86.00 103 SER A N 1
ATOM 845 C CA . SER A 1 103 ? -11.293 -5.836 14.706 1.00 86.00 103 SER A CA 1
ATOM 846 C C . SER A 1 103 ? -11.886 -5.549 13.326 1.00 86.00 103 SER A C 1
ATOM 848 O O . SER A 1 103 ? -12.516 -6.406 12.707 1.00 86.00 103 SER A O 1
ATOM 850 N N . GLU A 1 104 ? -11.703 -4.321 12.874 1.00 88.19 104 GLU A N 1
ATOM 851 C CA . GLU A 1 104 ? -12.216 -3.759 11.643 1.00 88.19 104 GLU A CA 1
ATOM 852 C C . GLU A 1 104 ? -11.435 -4.278 10.424 1.00 88.19 104 GLU A C 1
ATOM 854 O O . GLU A 1 104 ? -10.313 -4.775 10.536 1.00 88.19 104 GLU A O 1
ATOM 859 N N . GLU A 1 105 ? -12.021 -4.146 9.234 1.00 90.38 105 GLU A N 1
ATOM 860 C CA . GLU A 1 105 ? -11.322 -4.414 7.976 1.00 90.38 105 GLU A CA 1
ATOM 861 C C . GLU A 1 105 ? -10.684 -3.124 7.444 1.00 90.38 105 GLU A C 1
ATOM 863 O O . GLU A 1 105 ? -11.243 -2.035 7.593 1.00 90.38 105 GLU A O 1
ATOM 868 N N . ILE A 1 106 ? -9.541 -3.240 6.768 1.00 90.38 106 ILE A N 1
ATOM 869 C CA . ILE A 1 106 ? -8.973 -2.140 5.976 1.00 90.38 106 ILE A CA 1
ATOM 870 C C . ILE A 1 106 ? -8.995 -2.466 4.492 1.00 90.38 106 ILE A C 1
ATOM 872 O O . ILE A 1 106 ? -8.986 -3.631 4.079 1.00 90.38 106 ILE A O 1
ATOM 876 N N . VAL A 1 107 ? -8.928 -1.410 3.694 1.00 90.00 107 VAL A N 1
ATOM 877 C CA . VAL A 1 107 ? -8.570 -1.484 2.286 1.00 90.00 107 VAL A CA 1
ATOM 878 C C . VAL A 1 107 ? -7.184 -0.880 2.082 1.00 90.00 107 VAL A C 1
ATOM 880 O O . VAL A 1 107 ? -6.905 0.222 2.553 1.00 90.00 107 VAL A O 1
ATOM 883 N N . LEU A 1 108 ? -6.325 -1.602 1.361 1.00 91.00 108 LEU A N 1
ATOM 884 C CA . LEU A 1 108 ? -5.046 -1.116 0.841 1.00 91.00 108 LEU A CA 1
ATOM 885 C C . LEU A 1 108 ? -5.170 -0.974 -0.676 1.00 91.00 108 LEU A C 1
ATOM 887 O O . LEU A 1 108 ? -5.330 -1.977 -1.366 1.00 91.00 108 LEU A O 1
ATOM 891 N N . ALA A 1 109 ? -5.095 0.244 -1.200 1.00 89.62 109 ALA A N 1
ATOM 892 C CA . ALA A 1 109 ? -5.124 0.513 -2.635 1.00 89.62 109 ALA A CA 1
ATOM 893 C C . ALA A 1 109 ? -3.749 0.984 -3.105 1.00 89.62 109 ALA A C 1
ATOM 895 O O . ALA A 1 109 ? -3.171 1.889 -2.511 1.00 89.62 109 ALA A O 1
ATOM 896 N N . VAL A 1 110 ? -3.236 0.366 -4.163 1.00 91.44 110 VAL A N 1
ATOM 897 C CA . VAL A 1 110 ? -1.937 0.667 -4.762 1.00 91.44 110 VAL A CA 1
ATOM 898 C C . VAL A 1 110 ? -2.171 1.042 -6.210 1.00 91.44 110 VAL A C 1
ATOM 900 O O . VAL A 1 110 ? -2.589 0.200 -7.006 1.00 91.44 110 VAL A O 1
ATOM 903 N N . SER A 1 111 ? -1.907 2.299 -6.536 1.00 88.44 111 SER A N 1
ATOM 904 C CA . SER A 1 111 ? -2.027 2.823 -7.891 1.00 88.44 111 SER A CA 1
ATOM 905 C C . SER A 1 111 ? -0.675 3.260 -8.425 1.00 88.44 111 SER A C 1
ATOM 907 O O . SER A 1 111 ? 0.072 3.971 -7.747 1.00 88.44 111 SER A O 1
ATOM 909 N N . PHE A 1 112 ? -0.414 2.887 -9.668 1.00 84.81 112 PHE A N 1
ATOM 910 C CA . PHE A 1 112 ? 0.713 3.351 -10.458 1.0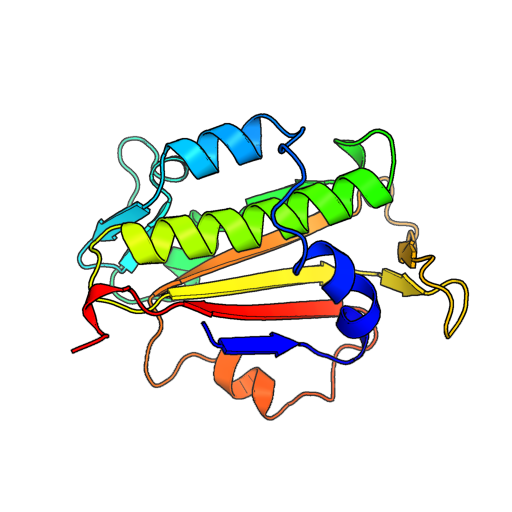0 84.81 112 PHE A CA 1
ATOM 911 C C . PHE A 1 112 ? 0.170 4.051 -11.704 1.00 84.81 112 PHE A C 1
ATOM 913 O O . PHE A 1 112 ? -0.636 3.474 -12.438 1.00 84.81 112 PHE A O 1
ATOM 920 N N . GLN A 1 113 ? 0.605 5.281 -11.947 1.00 75.44 113 GLN A N 1
ATOM 921 C CA . GLN A 1 113 ? 0.173 6.069 -13.103 1.00 75.44 113 GLN A CA 1
ATOM 922 C C . GLN A 1 113 ? 1.191 5.965 -14.248 1.00 75.44 113 GLN A C 1
ATOM 924 O O . GLN A 1 113 ? 2.362 5.685 -14.011 1.00 75.44 113 GLN A O 1
ATOM 929 N N . ALA A 1 114 ? 0.728 6.175 -15.486 1.00 66.12 114 ALA A N 1
ATOM 930 C CA . ALA A 1 114 ? 1.555 6.255 -16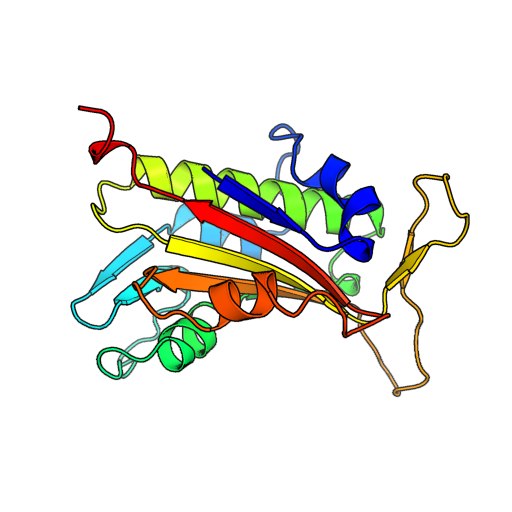.699 1.00 66.12 114 ALA A CA 1
ATOM 931 C C . ALA A 1 114 ? 2.462 5.030 -16.971 1.00 66.12 114 ALA A C 1
ATOM 933 O O . ALA A 1 114 ? 3.568 5.149 -17.496 1.00 66.12 114 ALA A O 1
ATOM 934 N N . LEU A 1 115 ? 1.993 3.821 -16.655 1.00 63.41 115 LEU A N 1
ATOM 935 C CA . LEU A 1 115 ? 2.709 2.574 -16.957 1.00 63.41 115 LEU A CA 1
ATOM 936 C C . LEU A 1 115 ? 2.498 2.115 -18.403 1.00 63.41 115 LEU A C 1
ATOM 938 O O . LEU A 1 115 ? 1.358 2.020 -18.862 1.00 63.41 115 LEU A O 1
ATOM 942 N N . GLN A 1 116 ? 3.577 1.715 -19.081 1.00 59.53 116 GLN A N 1
ATOM 943 C CA . GLN A 1 116 ? 3.508 0.992 -20.350 1.00 59.53 116 GLN A CA 1
ATOM 944 C C . GLN A 1 116 ? 4.279 -0.325 -20.292 1.00 59.53 116 GLN A C 1
ATOM 946 O O . GLN A 1 116 ? 5.404 -0.434 -19.811 1.00 59.53 116 GLN A O 1
ATOM 951 N N . PHE A 1 117 ? 3.668 -1.369 -20.833 1.00 57.12 117 PHE A N 1
ATOM 952 C CA . PHE A 1 117 ? 4.345 -2.642 -21.031 1.00 57.12 117 PHE A CA 1
ATOM 953 C C . PHE A 1 117 ? 5.080 -2.586 -22.367 1.00 57.12 117 PHE A C 1
ATOM 955 O O . PHE A 1 117 ? 4.448 -2.358 -23.400 1.00 57.12 117 PHE A O 1
ATOM 962 N N . ILE A 1 118 ? 6.409 -2.743 -22.344 1.00 50.56 118 ILE A N 1
ATOM 963 C CA . ILE A 1 118 ? 7.244 -2.620 -23.552 1.00 50.56 118 ILE A CA 1
ATOM 964 C C . ILE A 1 118 ? 6.927 -3.759 -24.520 1.00 50.56 118 ILE A C 1
ATOM 966 O O . ILE A 1 118 ? 6.833 -3.539 -25.726 1.00 50.56 118 ILE A O 1
ATOM 970 N N . THR A 1 119 ? 6.706 -4.966 -23.995 1.00 50.25 119 THR A N 1
ATOM 971 C CA . THR A 1 119 ? 6.331 -6.120 -24.812 1.00 50.25 119 THR A CA 1
ATOM 972 C C . THR A 1 119 ? 5.066 -6.763 -24.248 1.00 50.25 119 THR A C 1
ATOM 974 O O . THR A 1 119 ? 5.075 -7.231 -23.109 1.00 50.25 119 THR A O 1
ATOM 977 N N . PRO A 1 120 ? 3.970 -6.844 -25.022 1.00 43.97 120 PRO A N 1
ATOM 978 C CA . PRO A 1 120 ? 2.806 -7.632 -24.640 1.00 43.97 120 PRO A CA 1
ATOM 979 C C . PRO A 1 120 ? 3.222 -9.094 -24.412 1.00 43.97 120 PRO A C 1
ATOM 981 O O . PRO A 1 120 ? 3.575 -9.797 -25.355 1.00 43.97 120 PRO A O 1
ATOM 984 N N . GLY A 1 121 ? 3.220 -9.542 -23.154 1.00 47.91 121 GLY A N 1
ATOM 985 C CA . GLY A 1 121 ? 3.61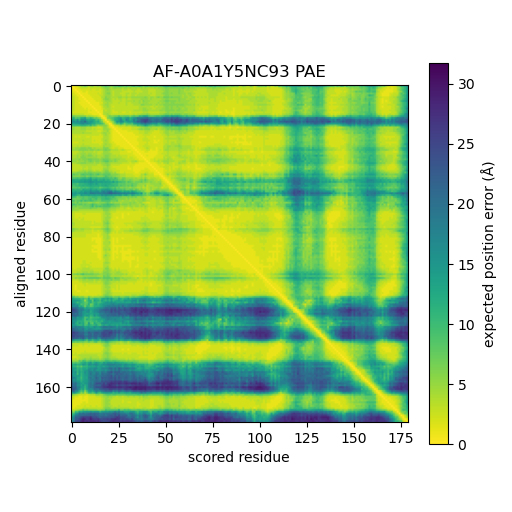1 -10.904 -22.775 1.00 47.91 121 GLY A CA 1
ATOM 986 C C . GLY A 1 121 ? 5.065 -11.088 -22.320 1.00 47.91 121 GLY A C 1
ATOM 987 O O . GLY A 1 121 ? 5.395 -12.199 -21.911 1.00 47.91 121 GLY A O 1
ATOM 988 N N . SER A 1 122 ? 5.912 -10.048 -22.326 1.00 51.56 122 SER A N 1
ATOM 989 C CA . SER A 1 122 ? 7.147 -10.061 -21.526 1.00 51.56 122 SER A CA 1
ATOM 990 C C . SER A 1 122 ? 6.896 -9.393 -20.173 1.00 51.56 122 SER A C 1
ATOM 992 O O . SER A 1 122 ? 6.033 -8.527 -20.033 1.00 51.56 122 SER A O 1
ATOM 994 N N . GLU A 1 123 ? 7.636 -9.812 -19.150 1.00 54.62 123 GLU A N 1
ATOM 995 C CA . GLU A 1 123 ? 7.550 -9.232 -17.809 1.00 54.62 123 GLU A CA 1
ATOM 996 C C . GLU A 1 123 ? 8.289 -7.880 -17.678 1.00 54.62 123 GLU A C 1
ATOM 998 O O . GLU A 1 123 ? 8.511 -7.413 -16.557 1.00 54.62 123 GLU A O 1
ATOM 1003 N N . GLU A 1 124 ? 8.686 -7.267 -18.801 1.00 59.00 124 GLU A N 1
ATOM 1004 C CA . GLU A 1 124 ? 9.385 -5.981 -18.847 1.00 59.00 124 GLU A CA 1
ATOM 1005 C C . GLU A 1 124 ? 8.379 -4.827 -18.967 1.00 59.00 124 GLU A C 1
ATOM 1007 O O . GLU A 1 124 ? 7.735 -4.601 -19.999 1.00 59.00 124 GLU A O 1
ATOM 1012 N N . PHE A 1 125 ? 8.244 -4.078 -17.879 1.00 65.88 125 PHE A N 1
ATOM 1013 C CA . PHE A 1 125 ? 7.463 -2.849 -17.797 1.00 65.88 125 PHE A CA 1
ATOM 1014 C C . PHE A 1 125 ? 8.405 -1.643 -17.810 1.00 65.88 125 PHE A C 1
ATOM 1016 O O . PHE A 1 125 ? 9.535 -1.703 -17.324 1.00 65.88 125 PHE A O 1
ATOM 1023 N N . LYS A 1 126 ? 7.923 -0.527 -18.351 1.00 62.69 126 LYS A N 1
ATOM 1024 C CA . LYS A 1 126 ? 8.590 0.768 -18.252 1.00 62.69 126 LYS A CA 1
ATOM 1025 C C . LYS A 1 126 ? 7.540 1.859 -18.149 1.00 62.69 126 LYS A C 1
ATOM 1027 O O . LYS A 1 126 ? 6.480 1.794 -18.761 1.00 62.69 126 LYS A O 1
ATOM 1032 N N . PHE A 1 127 ? 7.818 2.879 -17.366 1.00 61.09 127 PHE A N 1
ATOM 1033 C CA . PHE A 1 127 ? 6.939 4.031 -17.324 1.00 61.09 127 PHE A CA 1
ATOM 1034 C C . PHE A 1 127 ? 7.049 4.868 -18.605 1.00 61.09 127 PHE A C 1
ATOM 1036 O O . PHE A 1 127 ? 8.136 5.013 -19.175 1.00 61.09 127 PHE A O 1
ATOM 1043 N N . ILE A 1 128 ? 5.919 5.417 -19.057 1.00 57.50 128 ILE A N 1
ATOM 1044 C CA . ILE A 1 128 ? 5.908 6.477 -20.063 1.00 57.50 128 ILE A CA 1
ATOM 1045 C C . ILE A 1 128 ? 6.185 7.778 -19.327 1.00 57.50 128 ILE A C 1
ATOM 1047 O O . ILE A 1 128 ? 5.341 8.274 -18.585 1.00 57.50 128 ILE A O 1
ATOM 1051 N N . TYR A 1 129 ? 7.362 8.338 -19.567 1.00 54.62 129 TYR A N 1
ATOM 1052 C CA . TYR A 1 129 ? 7.651 9.715 -19.204 1.00 54.62 129 TYR A CA 1
ATOM 1053 C C . TYR A 1 129 ? 6.884 10.601 -20.191 1.00 54.62 129 TYR A C 1
ATOM 1055 O O . TYR A 1 129 ? 7.346 10.840 -21.304 1.00 54.62 129 TYR A O 1
ATOM 1063 N N . GLU A 1 130 ? 5.666 11.017 -19.847 1.00 50.66 130 GLU A N 1
ATOM 1064 C CA . GLU A 1 130 ? 5.107 12.206 -20.493 1.00 50.66 130 GLU A CA 1
ATOM 1065 C C . GLU A 1 130 ? 5.995 13.391 -20.071 1.00 50.66 130 GLU A C 1
ATOM 1067 O O . GLU A 1 130 ? 6.383 13.449 -18.899 1.00 50.66 130 GLU A O 1
ATOM 1072 N N . ASP A 1 131 ? 6.352 14.265 -21.028 1.00 46.06 131 ASP A N 1
ATOM 1073 C CA . ASP A 1 131 ? 7.241 15.450 -20.936 1.00 46.06 131 ASP A CA 1
ATOM 1074 C C . ASP A 1 131 ? 6.749 16.519 -19.928 1.00 46.06 131 ASP A C 1
ATOM 1076 O O . ASP A 1 131 ? 6.624 17.708 -20.219 1.00 46.06 131 ASP A O 1
ATOM 1080 N N . TYR A 1 132 ? 6.427 16.108 -18.711 1.00 47.09 132 TYR A N 1
ATOM 1081 C CA . TYR A 1 132 ? 6.368 16.972 -17.552 1.00 47.09 132 TYR A CA 1
ATOM 1082 C C . TYR A 1 132 ? 7.805 17.074 -17.042 1.00 47.09 132 TYR A C 1
ATOM 1084 O O . TYR A 1 132 ? 8.380 16.057 -16.660 1.00 47.09 132 TYR A O 1
ATOM 1092 N N . ASP A 1 133 ? 8.388 18.273 -17.101 1.00 46.19 133 ASP A N 1
ATOM 1093 C CA . ASP A 1 133 ? 9.730 18.631 -16.615 1.00 46.19 133 ASP A CA 1
ATOM 1094 C C . ASP A 1 133 ? 10.009 18.051 -15.206 1.00 46.19 133 ASP A C 1
ATOM 1096 O O . ASP A 1 133 ? 9.802 18.735 -14.215 1.00 46.19 133 ASP A O 1
ATOM 1100 N N . GLU A 1 134 ? 10.498 16.805 -15.116 1.00 47.16 134 GLU A N 1
ATOM 1101 C CA . GLU A 1 134 ? 10.689 15.989 -13.892 1.00 47.16 134 GLU A CA 1
ATOM 1102 C C . GLU A 1 134 ? 9.494 15.094 -13.460 1.00 47.16 134 GLU A C 1
ATOM 1104 O O . GLU A 1 134 ? 9.146 15.010 -12.278 1.00 47.16 134 GLU A O 1
ATOM 1109 N N . SER A 1 135 ? 8.876 14.337 -14.380 1.00 51.72 135 SER A N 1
ATOM 1110 C CA . SER A 1 135 ? 7.923 13.259 -14.043 1.00 51.72 135 SER A CA 1
ATOM 1111 C C . SER A 1 135 ? 8.615 12.058 -13.384 1.00 51.72 135 SER A C 1
ATOM 1113 O O . SER A 1 135 ? 8.956 11.050 -14.002 1.00 51.72 135 SER A O 1
ATOM 1115 N N . THR A 1 136 ? 8.827 12.158 -12.075 1.00 63.12 136 THR A N 1
ATOM 1116 C CA . THR A 1 136 ? 9.280 11.024 -11.269 1.00 63.12 136 THR A CA 1
ATOM 1117 C C . THR A 1 136 ? 8.121 10.049 -11.074 1.00 63.12 136 THR A C 1
ATOM 1119 O O . THR A 1 136 ? 7.130 10.388 -10.425 1.00 63.12 136 THR A O 1
ATOM 1122 N N . ASN A 1 137 ? 8.242 8.833 -11.611 1.00 76.94 137 ASN A N 1
ATOM 1123 C CA . ASN A 1 137 ? 7.220 7.799 -11.458 1.00 76.94 137 ASN A CA 1
ATOM 1124 C C . ASN A 1 137 ? 6.970 7.483 -9.990 1.00 76.94 137 ASN A C 1
ATOM 1126 O O . ASN A 1 137 ? 7.912 7.416 -9.197 1.00 76.94 137 ASN A O 1
ATOM 1130 N N . SER A 1 138 ? 5.707 7.261 -9.634 1.00 85.75 138 SER A N 1
ATOM 1131 C CA . SER A 1 138 ? 5.319 7.033 -8.250 1.00 85.75 138 SER A CA 1
ATOM 1132 C C . SER A 1 138 ? 4.256 5.955 -8.087 1.00 85.75 138 SER A C 1
ATOM 1134 O O . SER A 1 138 ? 3.386 5.733 -8.935 1.00 85.75 138 SER A O 1
ATOM 1136 N N . ALA A 1 139 ? 4.329 5.287 -6.943 1.00 90.62 139 ALA A N 1
ATOM 1137 C CA . ALA A 1 139 ? 3.306 4.408 -6.424 1.00 90.62 139 ALA A CA 1
ATOM 1138 C C . ALA A 1 139 ? 2.601 5.168 -5.316 1.00 90.62 139 ALA A C 1
ATOM 1140 O O . ALA A 1 139 ? 3.237 5.652 -4.376 1.00 90.62 139 ALA A O 1
ATOM 1141 N N . HIS A 1 140 ? 1.283 5.244 -5.420 1.00 90.69 140 HIS A N 1
ATOM 1142 C CA . HIS A 1 140 ? 0.439 5.789 -4.372 1.00 90.69 140 HIS A CA 1
ATOM 1143 C C . HIS A 1 140 ? -0.210 4.623 -3.640 1.00 90.69 140 HIS A C 1
ATOM 1145 O O . HIS A 1 140 ? -1.013 3.885 -4.209 1.00 90.69 140 HIS A O 1
ATOM 1151 N N . ILE A 1 141 ? 0.162 4.450 -2.376 1.00 92.75 141 ILE A N 1
ATOM 1152 C CA . ILE A 1 141 ? -0.384 3.428 -1.488 1.00 92.75 141 ILE A CA 1
ATOM 1153 C C . ILE A 1 141 ? -1.317 4.135 -0.511 1.00 92.75 141 ILE A C 1
ATOM 1155 O O . ILE A 1 141 ? -0.872 4.949 0.295 1.00 92.75 141 ILE A O 1
ATOM 1159 N N . LYS A 1 142 ? -2.611 3.834 -0.580 1.00 91.75 142 LYS A N 1
ATOM 1160 C CA . LYS A 1 142 ? -3.657 4.440 0.252 1.00 91.75 142 LYS A CA 1
ATOM 1161 C C . LYS A 1 142 ? -4.291 3.401 1.154 1.00 91.75 142 LYS A C 1
ATOM 1163 O O . LYS A 1 142 ? -4.519 2.265 0.739 1.00 91.75 142 LYS A O 1
ATOM 1168 N N . ILE A 1 143 ? -4.598 3.811 2.382 1.00 91.50 143 ILE A N 1
ATOM 1169 C CA . ILE A 1 143 ? -5.113 2.930 3.432 1.00 91.50 143 ILE A CA 1
ATOM 1170 C C . ILE A 1 143 ? -6.287 3.590 4.137 1.00 91.50 143 ILE A C 1
ATOM 1172 O O . ILE A 1 143 ? -6.213 4.765 4.499 1.00 91.50 143 ILE A O 1
ATOM 1176 N N . TYR A 1 144 ? -7.356 2.836 4.356 1.00 88.12 144 TYR A N 1
ATOM 1177 C CA . TYR A 1 144 ? -8.534 3.312 5.076 1.00 88.12 144 TYR A CA 1
ATOM 1178 C C . TYR A 1 144 ? -9.330 2.144 5.658 1.00 88.12 144 TYR A C 1
ATOM 1180 O O . TYR A 1 144 ? -9.221 1.012 5.178 1.00 88.12 144 TYR A O 1
ATOM 1188 N N . ALA A 1 145 ? -10.123 2.416 6.693 1.00 88.38 145 ALA A N 1
ATOM 1189 C CA . ALA A 1 145 ? -11.088 1.457 7.214 1.00 88.38 145 ALA A CA 1
ATOM 1190 C C . ALA A 1 145 ? -12.187 1.185 6.177 1.00 88.38 145 ALA A C 1
ATOM 1192 O O . ALA A 1 145 ? -12.771 2.124 5.636 1.00 88.38 145 ALA A O 1
ATOM 1193 N N . LYS A 1 146 ? -12.483 -0.091 5.919 1.00 85.88 146 LYS A N 1
ATOM 1194 C CA . LYS A 1 146 ? -13.526 -0.493 4.973 1.00 85.88 146 LYS A CA 1
ATOM 1195 C C . LYS A 1 146 ? -14.913 -0.176 5.534 1.00 85.88 146 LYS A C 1
ATOM 1197 O O . LYS A 1 146 ? -15.218 -0.493 6.684 1.00 85.88 146 LYS A O 1
ATOM 1202 N N . ARG A 1 147 ? -15.773 0.395 4.696 1.00 79.25 147 ARG A N 1
ATOM 1203 C CA . ARG A 1 147 ? -17.170 0.742 4.984 1.00 79.25 147 ARG A CA 1
ATOM 1204 C C . ARG A 1 147 ? -18.089 0.123 3.930 1.00 79.25 147 ARG A C 1
ATOM 1206 O O . ARG A 1 147 ? -17.677 -0.113 2.798 1.00 79.25 147 ARG A O 1
ATOM 1213 N N . GLU A 1 148 ? -19.356 -0.103 4.282 1.00 67.25 148 GLU A N 1
ATOM 1214 C CA . GLU A 1 148 ? -20.339 -0.763 3.398 1.00 67.25 148 GLU A CA 1
ATOM 1215 C C . GLU A 1 148 ? -20.544 -0.054 2.043 1.00 67.25 148 GLU A C 1
ATOM 1217 O O . GLU A 1 148 ? -20.878 -0.711 1.062 1.00 67.25 148 GLU A O 1
ATOM 1222 N N . ASN A 1 149 ? -20.292 1.260 1.967 1.00 63.22 149 ASN A N 1
ATOM 1223 C CA . ASN A 1 149 ? -20.542 2.094 0.784 1.00 63.22 149 ASN A CA 1
ATOM 1224 C C . ASN A 1 149 ? -19.268 2.690 0.151 1.00 63.22 149 ASN A C 1
ATOM 1226 O O . ASN A 1 149 ? -19.354 3.716 -0.523 1.00 63.22 149 ASN A O 1
ATOM 1230 N N . ASP A 1 150 ? -18.079 2.125 0.390 1.00 64.00 150 ASP A N 1
ATOM 1231 C CA . ASP A 1 150 ? -16.845 2.743 -0.116 1.00 64.00 150 ASP A CA 1
ATOM 1232 C C . ASP A 1 150 ? -16.785 2.778 -1.654 1.00 64.00 150 ASP A C 1
ATOM 1234 O O . ASP A 1 150 ? -16.904 1.762 -2.335 1.00 64.00 150 ASP A O 1
ATOM 1238 N N . GLU A 1 151 ? -16.525 3.964 -2.215 1.00 53.62 151 GLU A N 1
ATOM 1239 C CA . GLU A 1 151 ? -16.528 4.224 -3.663 1.00 53.62 151 GLU A CA 1
ATOM 1240 C C . GLU A 1 151 ? -15.496 3.403 -4.456 1.00 53.62 151 GLU A C 1
ATOM 1242 O O . GLU A 1 151 ? -15.684 3.154 -5.645 1.00 53.62 151 GLU A O 1
ATOM 1247 N N . ILE A 1 152 ? -14.423 2.919 -3.823 1.00 56.06 152 ILE A N 1
ATOM 1248 C CA . ILE A 1 152 ? -13.479 1.987 -4.466 1.00 56.06 152 ILE A CA 1
ATOM 1249 C C . ILE A 1 152 ? -14.161 0.656 -4.826 1.00 56.06 152 ILE A C 1
ATOM 1251 O O . ILE A 1 152 ? -13.819 0.048 -5.840 1.00 56.06 152 ILE A O 1
ATOM 1255 N N . LEU A 1 153 ? -15.179 0.233 -4.067 1.00 50.72 153 LEU A N 1
ATOM 1256 C CA . LEU A 1 153 ? -16.026 -0.903 -4.440 1.00 50.72 153 LEU A CA 1
ATOM 1257 C C . LEU A 1 153 ? -16.905 -0.573 -5.652 1.00 50.72 153 LEU A C 1
ATOM 1259 O O . LEU A 1 153 ? -17.206 -1.471 -6.426 1.00 50.72 153 LEU A O 1
ATOM 1263 N N . LEU A 1 154 ? -17.253 0.698 -5.883 1.00 46.44 154 LEU A N 1
ATOM 1264 C CA . LEU A 1 154 ? -17.950 1.138 -7.101 1.00 46.44 154 LEU A CA 1
ATOM 1265 C C . LEU A 1 154 ? -17.011 1.192 -8.321 1.00 46.44 154 LEU A C 1
ATOM 1267 O O . LEU A 1 154 ? -17.468 1.065 -9.457 1.00 46.44 154 LEU A O 1
ATOM 1271 N N . TYR A 1 155 ? -15.695 1.318 -8.108 1.00 48.53 155 TYR A N 1
ATOM 1272 C CA . TYR A 1 155 ? -14.681 1.164 -9.161 1.00 48.53 155 TYR A CA 1
ATOM 1273 C C . TYR A 1 155 ? -14.613 -0.274 -9.704 1.00 48.53 155 TYR A C 1
ATOM 1275 O O . TYR A 1 155 ? -14.294 -0.466 -10.878 1.00 48.53 155 TYR A O 1
ATOM 1283 N N . LYS A 1 156 ? -14.994 -1.274 -8.891 1.00 49.12 156 LYS A N 1
ATOM 1284 C CA . LYS A 1 156 ? -15.152 -2.686 -9.292 1.00 49.12 156 LYS A CA 1
ATOM 1285 C C . LYS A 1 156 ? -16.159 -2.869 -10.435 1.00 49.12 156 LYS A C 1
ATOM 1287 O O . LYS A 1 156 ? -15.954 -3.733 -11.280 1.00 49.12 156 LYS A O 1
ATOM 1292 N N . ASP A 1 157 ? -17.200 -2.035 -10.481 1.00 41.41 157 ASP A N 1
ATOM 1293 C CA . ASP A 1 157 ? -18.265 -2.091 -11.496 1.00 41.41 157 ASP A CA 1
ATOM 1294 C C . ASP A 1 157 ? -18.008 -1.156 -12.691 1.00 41.41 157 ASP A C 1
ATOM 1296 O O . ASP A 1 157 ? -18.727 -1.191 -13.690 1.00 41.41 157 ASP A O 1
ATOM 1300 N N . ARG A 1 158 ? -16.963 -0.322 -12.617 1.00 43.25 158 ARG A N 1
ATOM 1301 C CA . ARG A 1 158 ? -16.584 0.661 -13.645 1.00 43.25 158 ARG A CA 1
ATOM 1302 C C . ARG A 1 158 ? -15.192 0.403 -14.222 1.00 43.25 158 ARG A C 1
ATOM 1304 O O . ARG A 1 158 ? -14.510 1.353 -14.603 1.00 43.25 158 ARG A O 1
ATOM 1311 N N . ILE A 1 159 ? -14.765 -0.861 -14.315 1.00 47.94 159 ILE A N 1
ATOM 1312 C CA . ILE A 1 159 ? -13.498 -1.273 -14.953 1.00 47.94 159 ILE A CA 1
ATOM 1313 C C . ILE A 1 159 ? -13.598 -1.064 -16.481 1.00 47.94 159 ILE A C 1
ATOM 1315 O O . ILE A 1 159 ? -13.675 -1.996 -17.273 1.00 47.94 159 ILE A O 1
ATOM 1319 N N . GLY A 1 160 ? -13.661 0.203 -16.886 1.00 46.66 160 GLY A N 1
ATOM 1320 C CA . GLY A 1 160 ? -13.704 0.703 -18.260 1.00 46.66 160 GLY A CA 1
ATOM 1321 C C . GLY A 1 160 ? -12.912 2.008 -18.453 1.00 46.66 160 GLY A C 1
ATOM 1322 O O . GLY A 1 160 ? -12.789 2.482 -19.578 1.00 46.66 160 GLY A O 1
ATOM 1323 N N . GLY A 1 161 ? -12.326 2.579 -17.396 1.00 38.88 161 GLY A N 1
ATOM 1324 C CA . GLY A 1 161 ? -11.408 3.724 -17.452 1.00 38.88 161 GLY A CA 1
ATOM 1325 C C . GLY A 1 161 ? -10.543 3.711 -16.190 1.00 38.88 161 GLY A C 1
ATOM 1326 O O . GLY A 1 161 ? -11.063 3.439 -15.118 1.00 38.88 161 GLY A O 1
ATOM 1327 N N . TYR A 1 162 ? -9.224 3.874 -16.215 1.00 43.53 162 TYR A N 1
ATOM 1328 C CA . TYR A 1 162 ? -8.344 4.588 -17.134 1.00 43.53 162 TYR A CA 1
ATOM 1329 C C . TYR A 1 162 ? -7.374 3.632 -17.850 1.00 43.53 162 TYR A C 1
ATOM 1331 O O . TYR A 1 162 ? -6.869 2.689 -17.249 1.00 43.53 162 TYR A O 1
ATOM 1339 N N . LYS A 1 163 ? -7.070 3.874 -19.135 1.00 52.59 163 LYS A N 1
ATOM 1340 C CA . LYS A 1 163 ? -6.151 3.018 -19.917 1.00 52.59 163 LYS A CA 1
ATOM 1341 C C . LYS A 1 163 ? -4.711 2.978 -19.375 1.00 52.59 163 LYS A C 1
ATOM 1343 O O . LYS A 1 163 ? -3.985 2.065 -19.755 1.00 52.59 163 LYS A O 1
ATOM 1348 N N . THR A 1 164 ? -4.314 3.930 -18.529 1.00 60.91 164 THR A N 1
ATOM 1349 C CA . THR A 1 164 ? -2.913 4.213 -18.161 1.00 60.91 164 THR A CA 1
ATOM 1350 C C . THR A 1 164 ? -2.583 4.021 -16.676 1.00 60.91 164 THR A C 1
ATOM 1352 O O . THR A 1 164 ? -1.437 4.228 -16.285 1.00 60.91 164 THR A O 1
ATOM 1355 N N . GLU A 1 165 ? -3.551 3.629 -15.843 1.00 76.50 165 GLU A N 1
ATOM 1356 C CA . GLU A 1 165 ? -3.332 3.374 -14.414 1.00 76.50 165 GLU A CA 1
ATOM 1357 C C . GLU A 1 165 ? -3.352 1.868 -14.135 1.00 76.50 165 GLU A C 1
ATOM 1359 O O . GLU A 1 165 ? -4.301 1.178 -14.510 1.00 76.50 165 GLU A O 1
ATOM 1364 N N . ALA A 1 166 ? -2.331 1.353 -13.452 1.00 82.62 166 ALA A N 1
ATOM 1365 C CA . ALA A 1 166 ? -2.347 0.010 -12.883 1.00 82.62 166 ALA A CA 1
ATOM 1366 C C . ALA A 1 166 ? -2.793 0.093 -11.419 1.00 82.62 166 ALA A C 1
ATOM 1368 O O . ALA A 1 166 ? -2.137 0.746 -10.607 1.00 82.62 166 ALA A O 1
ATOM 1369 N N . LEU A 1 167 ? -3.902 -0.571 -11.089 1.00 86.44 167 LEU A N 1
ATOM 1370 C CA . LEU A 1 167 ? -4.521 -0.524 -9.764 1.00 86.44 167 LEU A CA 1
ATOM 1371 C C . LEU A 1 167 ? -4.620 -1.929 -9.165 1.00 86.44 167 LEU A C 1
ATOM 1373 O O . LEU A 1 167 ? -5.186 -2.832 -9.786 1.00 86.44 167 LEU A O 1
ATOM 1377 N N . ILE A 1 168 ? -4.116 -2.088 -7.941 1.00 87.69 168 ILE A N 1
ATOM 1378 C CA . ILE A 1 168 ? -4.252 -3.295 -7.118 1.00 87.69 168 ILE A CA 1
ATOM 1379 C C . ILE A 1 168 ? -4.872 -2.897 -5.778 1.00 87.69 168 ILE A C 1
ATOM 1381 O O . ILE A 1 168 ? -4.407 -1.969 -5.123 1.00 87.69 168 ILE A O 1
ATOM 1385 N N . VAL A 1 169 ? -5.910 -3.606 -5.350 1.00 88.31 169 VA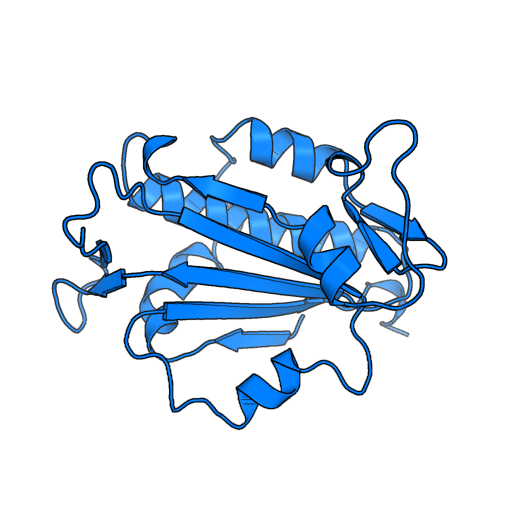L A N 1
ATOM 1386 C CA . VAL A 1 169 ? -6.651 -3.338 -4.114 1.00 88.31 169 VAL A CA 1
ATOM 1387 C C . VAL A 1 169 ? -6.719 -4.601 -3.266 1.00 88.31 169 VAL A C 1
ATOM 1389 O O . VAL A 1 169 ? -7.106 -5.661 -3.755 1.00 88.31 169 VAL A O 1
ATOM 1392 N N . TYR A 1 170 ? -6.393 -4.481 -1.982 1.00 88.69 170 TYR A N 1
ATOM 1393 C CA . TYR A 1 170 ? -6.525 -5.543 -0.992 1.00 88.69 170 TYR A CA 1
ATOM 1394 C C . TYR A 1 170 ? -7.577 -5.183 0.045 1.00 88.69 170 TYR A C 1
ATOM 1396 O O . TYR A 1 170 ? -7.473 -4.148 0.695 1.00 88.69 170 TYR A O 1
ATOM 1404 N N . GLU A 1 171 ? -8.528 -6.083 0.265 1.00 89.81 171 GLU A N 1
ATOM 1405 C CA . GLU A 1 171 ? -9.344 -6.090 1.476 1.00 89.81 171 GLU A CA 1
ATOM 1406 C C . GLU A 1 171 ? -8.690 -7.004 2.508 1.00 89.81 171 GLU A C 1
ATOM 1408 O O . GLU A 1 171 ? -8.476 -8.208 2.276 1.00 89.81 171 GLU A O 1
ATOM 1413 N N . VAL A 1 172 ? -8.373 -6.430 3.662 1.00 88.50 172 VAL A N 1
ATOM 1414 C CA . VAL A 1 172 ? -7.668 -7.114 4.737 1.00 88.50 172 VAL A CA 1
ATOM 1415 C C . VAL A 1 172 ? -8.555 -7.118 5.973 1.00 88.50 172 VAL A C 1
ATOM 1417 O O . VAL A 1 172 ? -8.694 -6.108 6.654 1.00 88.50 172 VAL A O 1
ATOM 1420 N N . ALA A 1 173 ? -9.138 -8.280 6.257 1.00 84.19 173 ALA A N 1
ATOM 1421 C CA . ALA A 1 173 ? -9.764 -8.559 7.539 1.00 84.19 173 ALA A CA 1
ATOM 1422 C C . ALA A 1 173 ? -8.698 -8.907 8.579 1.00 84.19 173 ALA A C 1
ATOM 1424 O O . ALA A 1 173 ? -7.666 -9.505 8.251 1.00 84.19 173 ALA A O 1
ATOM 1425 N N . SER A 1 174 ? -8.956 -8.532 9.824 1.00 71.75 174 SER A N 1
ATOM 1426 C CA . SER A 1 174 ? -8.133 -8.941 10.953 1.00 71.75 174 SER A CA 1
ATOM 1427 C C . SER A 1 174 ? -8.305 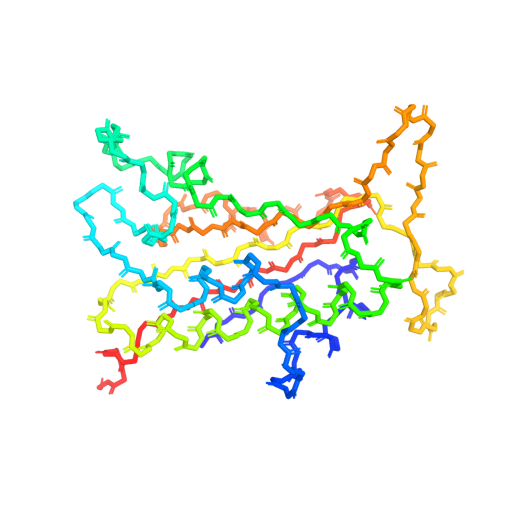-10.420 11.278 1.00 71.75 174 SER A C 1
ATOM 1429 O O . SER A 1 174 ? -9.379 -10.983 11.069 1.00 71.75 174 SER A O 1
ATOM 1431 N N . SER A 1 175 ? -7.264 -11.060 11.821 1.00 58.66 175 SER A N 1
ATOM 1432 C CA . SER A 1 175 ? -7.317 -12.482 12.191 1.00 58.66 175 SER A CA 1
ATOM 1433 C C . SER A 1 175 ? -8.266 -12.778 13.358 1.00 58.66 175 SER A C 1
ATOM 1435 O O . SER A 1 175 ? -8.478 -13.936 13.693 1.00 58.66 175 SER A O 1
ATOM 1437 N N . SER A 1 176 ? -8.840 -11.756 13.997 1.00 51.34 176 SER A N 1
ATOM 1438 C CA . SER A 1 176 ? -9.870 -11.903 15.031 1.00 51.34 176 SER A CA 1
ATOM 1439 C C . SER A 1 176 ? -11.266 -12.247 14.488 1.00 51.34 176 SER A C 1
ATOM 1441 O O . SER A 1 176 ? -12.190 -12.377 15.285 1.00 51.34 176 SER A O 1
ATOM 1443 N N . GLN A 1 177 ? -11.427 -12.414 13.168 1.00 46.56 177 GLN A N 1
ATOM 1444 C CA . GLN A 1 177 ? -12.680 -12.860 12.540 1.00 46.56 177 GLN A CA 1
ATOM 1445 C C . GLN A 1 177 ? -12.691 -14.339 12.109 1.00 46.56 177 GLN A C 1
ATOM 1447 O O . GLN A 1 177 ? -13.718 -14.811 11.628 1.00 46.56 177 GLN A O 1
ATOM 1452 N N . ASP A 1 178 ? -11.599 -15.085 12.307 1.00 40.31 178 ASP A N 1
ATOM 1453 C CA . ASP A 1 178 ? -11.586 -16.540 12.101 1.00 40.31 178 ASP A CA 1
ATOM 1454 C C . ASP A 1 178 ? -12.095 -17.253 13.376 1.00 40.31 178 ASP A C 1
ATOM 1456 O O . ASP A 1 178 ? -11.321 -17.855 14.123 1.00 40.31 178 ASP A O 1
ATOM 1460 N N . THR A 1 179 ? -13.400 -17.148 13.652 1.00 35.03 179 THR A N 1
ATOM 1461 C CA . THR A 1 179 ? -14.125 -17.980 14.640 1.00 35.03 179 THR A CA 1
ATOM 1462 C C . THR A 1 179 ? -15.352 -18.612 14.020 1.00 35.03 179 THR A C 1
ATOM 1464 O O . THR A 1 179 ? -16.146 -17.846 13.429 1.00 35.03 179 THR A O 1
#

Radius of gyration: 16.34 Å; Cα contacts (8 Å, |Δi|>4): 300; chains: 1; bounding box: 39×37×42 Å

Mean predicted aligned error: 8.51 Å

Secondary structure (DSSP, 8-state):
-EEEE-GGGGGGGGGGT-TTPPP--HHHHHHHHH-EEEETTEEEEGGG--TT----TT-HHHHHHHH-EEEEGGGSSSHHHHHHHHHHHHHHHHHHHHTT---S-EEEEEEE-SEEESSTTSS-EEE---S-TT---EEEEEEEE--TT-HHHHHTT-TT--TT-EEEEEEE--GGG--

pLDDT: mean 77.78, std 16.5, range [35.03, 94.88]

Nearest PDB structures (foldseek):
  3bku-assembly2_A  TM=3.737E-01  e=1.779E+00  Escherichia coli
  4fs2-assembly1_A  TM=3.096E-01  e=1.675E+00  Homo sapiens

Foldseek 3Di:
DDKDWAPLQVLLVVLQPDLPDDAPDPVLVVQLVQAWDDDQQWIARSVLDDDVDDGDHPDLVSQQVSRKDKDFQVVDPDDVSSSNNVNNSQNSNLVSQQVVPDQFKKKKKKKWFQKDDPDDPDSDIDGDPDPPPDPTTIIIIGMTTDDPDDCVVVVVVVSPDDPTMIMMMDIHGHNVPPD

Sequence (179 aa):
MKTFYNDQAKPLLKFFTKTKSELVNLKLKQILEGGFISKPEGIFLKSAIRKRQKFEQNKTQNEWSLNEIVVFESEYENCEEYFSDVGSFVVKLADKFRTSGISEEIVLAVSFQALQFITPGSEEFKFIYEDYDESTNSAHIKIYAKRENDEILLYKDRIGGYKTEALIVYEVASSSQDT

Solvent-accessible surface area (backbone atoms only — not comparable to full-atom values): 10384 Å² total; per-residue (Å²): 114,50,79,48,66,47,82,69,26,57,78,53,49,70,29,56,70,48,82,77,64,76,70,78,55,64,69,60,50,52,41,55,73,54,37,74,43,83,50,97,46,43,46,39,44,48,68,56,64,53,92,85,62,85,81,62,74,77,36,68,66,54,30,32,72,52,34,52,44,78,47,52,44,82,82,40,98,41,68,69,58,37,49,36,37,55,20,25,48,53,48,53,45,48,53,50,47,26,72,61,76,52,80,62,40,34,34,42,38,39,38,32,63,44,58,38,65,78,39,95,90,53,91,51,69,45,70,56,74,60,93,49,96,81,63,69,50,47,40,42,37,33,32,30,56,61,57,100,80,46,65,73,65,56,46,70,80,48,84,82,69,63,98,40,48,26,34,42,38,35,43,35,58,19,62,87,68,82,122